Protein AF-0000000068867671 (afdb_homodimer)

Organism: Emiliania huxleyi (strain CCMP1516) (NCBI:txid280463)

Secondary structure (DSSP, 8-state):
-----------------------------------SEEEETTEEEEHHHHHHHHHHHHSSS-SEE-HHHHHHHHHHH--SS-B-HHHHHHHHHHHHHSEE-HHHHHHHHHHHHHSPBP-/-----------------------------------SEEEETTEEEEHHHHHHHHHHHHSSS-SEE-HHHHHHHHHHH--SS-B-HHHHHHHHHHHHHSEE-HHHHHHHHHHHHHSPBP-

Solvent-accessible surface area (backbone atoms only — not comparable to full-atom values): 14058 Å² total; per-residue (Å²): 134,83,81,80,76,82,82,79,76,79,79,77,76,76,74,71,76,75,73,71,71,72,72,68,71,75,67,71,66,73,75,68,72,79,58,74,50,39,77,56,92,87,37,71,25,45,30,66,39,52,50,44,53,52,60,48,32,67,58,97,59,91,47,43,31,40,52,71,45,38,53,58,30,44,55,64,49,57,73,82,77,39,28,43,18,41,43,46,28,34,51,28,39,48,60,62,75,48,50,55,39,70,72,18,46,50,50,53,37,47,53,47,32,62,46,49,48,38,131,135,84,79,76,76,84,80,80,75,79,80,76,76,74,76,71,77,75,75,73,72,71,73,68,72,76,65,72,65,72,76,69,73,80,58,73,48,38,78,55,90,88,38,69,22,44,30,66,37,52,50,44,53,50,59,50,33,64,55,96,60,90,46,43,31,39,53,72,44,38,53,58,30,43,55,64,49,56,72,82,78,39,26,42,19,40,42,45,30,34,51,27,40,49,62,59,74,50,49,54,39,70,71,16,44,50,51,51,36,46,54,48,33,63,46,48,48,38,131

Sequence (238 aa):
MIRRGPARTPFLAAVQPACAALRQPAVHGPVRAASYYEVVDGHKRDRKALDAAREAVKGKGDGVISKADTKAILATLVDGQGVTAAEFGTAFVILRDFKFTAPAKKLFIQELALAQPQAMIRRGPARTPFLAAVQPACAALRQPAVHGPVRAASYYEVVDGHKRDRKALDAAREAVKGKGDGVISKADTKAILATLVDGQGVTAAEFGTAFVILRDFKFTAPAKKLFIQELALAQPQA

Radius of gyration: 39.93 Å; Cα contacts (8 Å, |Δi|>4): 275; chains: 2; bounding box: 90×109×166 Å

Foldseek 3Di:
DPPPPDDDPPPPPPPPPPPPPPPPPPPPPPPPPPPCFDDDPRDTAGPVLVVLLVVQQPDPDPQAHEQVSLVVSVVSQAVPQAGEPRSVVNLVVSVVPGHYDPVNVVVNVVVVVVTHHHD/DPPPDDDDPPPPPPPPPPPPPPPPPPPPPPPPPPPCFDDDPRDTAGPVLVVLLVVQQPDPDPQAREQVSLVVSVVSQAVPQAGEPRSVVNLVVSVVPGHYDPVNVVVSVVVVVVTHHHD

Structure (mmCIF, N/CA/C/O backbone):
data_AF-0000000068867671-model_v1
#
loop_
_entity.id
_entity.type
_entity.pdbx_description
1 polymer 'EF-hand domain-containing protein'
#
loop_
_atom_site.group_PDB
_atom_site.id
_atom_site.type_symbol
_atom_site.label_atom_id
_atom_site.label_alt_id
_atom_site.label_comp_id
_atom_site.label_asym_id
_atom_site.label_entity_id
_atom_site.label_seq_id
_atom_site.pdbx_PDB_ins_code
_atom_site.Cartn_x
_atom_site.Cartn_y
_atom_site.Cartn_z
_atom_site.occupancy
_atom_site.B_iso_or_equiv
_atom_site.auth_seq_id
_atom_site.auth_comp_id
_atom_site.auth_asym_id
_atom_site.auth_atom_id
_atom_site.pdbx_PDB_model_num
ATOM 1 N N . MET A 1 1 ? 15.82 67.375 89.75 1 32.16 1 MET A N 1
ATOM 2 C CA . MET A 1 1 ? 15.695 67.688 88.312 1 32.16 1 MET A CA 1
ATOM 3 C C . MET A 1 1 ? 15.969 66.5 87.438 1 32.16 1 MET A C 1
ATOM 5 O O . MET A 1 1 ? 17.109 66.062 87.312 1 32.16 1 MET A O 1
ATOM 9 N N . ILE A 1 2 ? 15.016 65.5 87.562 1 42.12 2 ILE A N 1
ATOM 10 C CA . ILE A 1 2 ? 15.109 64.125 87 1 42.12 2 ILE A CA 1
ATOM 11 C C . ILE A 1 2 ? 15.133 64.188 85.438 1 42.12 2 ILE A C 1
ATOM 13 O O . ILE A 1 2 ? 14.211 64.75 84.875 1 42.12 2 ILE A O 1
ATOM 17 N N . ARG A 1 3 ? 16.344 64.312 84.812 1 40.44 3 ARG A N 1
ATOM 18 C CA . ARG A 1 3 ? 16.656 64.375 83.375 1 40.44 3 ARG A CA 1
ATOM 19 C C . ARG A 1 3 ? 16 63.219 82.625 1 40.44 3 ARG A C 1
ATOM 21 O O . ARG A 1 3 ? 16.25 62.031 82.938 1 40.44 3 ARG A O 1
ATOM 28 N N . ARG A 1 4 ? 14.703 63.406 82.188 1 43.44 4 ARG A N 1
ATOM 29 C CA . ARG A 1 4 ? 13.898 62.438 81.438 1 43.44 4 ARG A CA 1
ATOM 30 C C . ARG A 1 4 ? 14.57 62.094 80.125 1 43.44 4 ARG A C 1
ATOM 32 O O . ARG A 1 4 ? 14.961 63 79.312 1 43.44 4 ARG A O 1
ATOM 39 N N . GLY A 1 5 ? 15.422 61 80 1 40.88 5 GLY A N 1
ATOM 40 C CA . GLY A 1 5 ? 16.156 60.5 78.812 1 40.88 5 GLY A CA 1
ATOM 41 C C . GLY A 1 5 ? 15.273 60.281 77.625 1 40.88 5 GLY A C 1
ATOM 42 O O . GLY A 1 5 ? 14.055 60.188 77.75 1 40.88 5 GLY A O 1
ATOM 43 N N . PRO A 1 6 ? 15.641 60.812 76.438 1 43.25 6 PRO A N 1
ATOM 44 C CA . PRO A 1 6 ? 14.891 60.812 75.188 1 43.25 6 PRO A CA 1
ATOM 45 C C . PRO A 1 6 ? 14.469 59.438 74.75 1 43.25 6 PRO A C 1
ATOM 47 O O . PRO A 1 6 ? 15.109 58.438 75.062 1 43.25 6 PRO A O 1
ATOM 50 N N . ALA A 1 7 ? 13.164 59.156 74.562 1 43.16 7 ALA A N 1
ATOM 51 C CA . ALA A 1 7 ? 12.445 57.969 74.062 1 43.16 7 ALA A CA 1
ATOM 52 C C . ALA A 1 7 ? 12.914 57.594 72.688 1 43.16 7 ALA A C 1
ATOM 54 O O . ALA A 1 7 ? 13.117 58.438 71.812 1 43.16 7 ALA A O 1
ATOM 55 N N . ARG A 1 8 ? 13.797 56.531 72.5 1 44.44 8 ARG A N 1
ATOM 56 C CA . ARG A 1 8 ? 14.336 55.969 71.312 1 44.44 8 ARG A CA 1
ATOM 57 C C . ARG A 1 8 ? 13.219 55.531 70.375 1 44.44 8 ARG A C 1
ATOM 59 O O . ARG A 1 8 ? 12.312 54.781 70.75 1 44.44 8 ARG A O 1
ATOM 66 N N . THR A 1 9 ? 12.844 56.312 69.375 1 43.34 9 THR A N 1
ATOM 67 C CA . THR A 1 9 ? 11.828 56 68.375 1 43.34 9 THR A CA 1
ATOM 68 C C . THR A 1 9 ? 12.141 54.688 67.625 1 43.34 9 THR A C 1
ATOM 70 O O . THR A 1 9 ? 13.305 54.406 67.375 1 43.34 9 THR A O 1
ATOM 73 N N . PRO A 1 10 ? 11.367 53.594 67.938 1 41.88 10 PRO A N 1
ATOM 74 C CA . PRO A 1 10 ? 11.57 52.281 67.312 1 41.88 10 PRO A CA 1
ATOM 75 C C . PRO A 1 10 ? 11.547 52.375 65.75 1 41.88 10 PRO A C 1
ATOM 77 O O . PRO A 1 10 ? 10.766 53.156 65.188 1 41.88 10 PRO A O 1
ATOM 80 N N . PHE A 1 11 ? 12.719 52.406 65.062 1 42.72 11 PHE A N 1
ATOM 81 C CA . PHE A 1 11 ? 12.852 52.375 63.594 1 42.72 11 PHE A CA 1
ATOM 82 C C . PHE A 1 11 ? 12.023 51.25 63 1 42.72 11 PHE A C 1
ATOM 84 O O . PHE A 1 11 ? 12.195 50.094 63.375 1 42.72 11 PHE A O 1
ATOM 91 N N . LEU A 1 12 ? 10.727 51.469 62.719 1 40.34 12 LEU A N 1
ATOM 92 C CA . LEU A 1 12 ? 9.891 50.5 62 1 40.34 12 LEU A CA 1
ATOM 93 C C . LEU A 1 12 ? 10.555 50.094 60.719 1 40.34 12 LEU A C 1
ATOM 95 O O . LEU A 1 12 ? 10.82 50.906 59.844 1 40.34 12 LEU A O 1
ATOM 99 N N . ALA A 1 13 ? 11.438 49.031 60.781 1 38.47 13 ALA A N 1
ATOM 100 C CA . ALA A 1 13 ? 12.023 48.438 59.594 1 38.47 13 ALA A CA 1
ATOM 101 C C . ALA A 1 13 ? 10.938 48.094 58.562 1 38.47 13 ALA A C 1
ATOM 103 O O . ALA A 1 13 ? 9.945 47.438 58.906 1 38.47 13 ALA A O 1
ATOM 104 N N . ALA A 1 14 ? 10.68 49 57.625 1 40.22 14 ALA A N 1
ATOM 105 C CA . ALA A 1 14 ? 9.805 48.781 56.469 1 40.22 14 ALA A CA 1
ATOM 106 C C . ALA A 1 14 ? 10.109 47.438 55.812 1 40.22 14 ALA A C 1
ATOM 108 O O . ALA A 1 14 ? 11.258 47.188 55.406 1 40.22 14 ALA A O 1
ATOM 109 N N . VAL A 1 15 ? 9.492 46.344 56.312 1 42.91 15 VAL A N 1
ATOM 110 C CA . VAL A 1 15 ? 9.609 45.062 55.625 1 42.91 15 VAL A CA 1
ATOM 111 C C . VAL A 1 15 ? 9.266 45.219 54.156 1 42.91 15 VAL A C 1
ATOM 113 O O . VAL A 1 15 ? 8.219 45.75 53.812 1 42.91 15 VAL A O 1
ATOM 116 N N . GLN A 1 16 ? 10.25 45.594 53.312 1 38.59 16 GLN A N 1
ATOM 117 C CA . GLN A 1 16 ? 10 45.562 51.875 1 38.59 16 GLN A CA 1
ATOM 118 C C . GLN A 1 16 ? 9.375 44.25 51.438 1 38.59 16 GLN A C 1
ATOM 120 O O . GLN A 1 16 ? 9.836 43.156 51.844 1 38.59 16 GLN A O 1
ATOM 125 N N . PRO A 1 17 ? 8.008 44.25 51.281 1 38.72 17 PRO A N 1
ATOM 126 C CA . PRO A 1 17 ? 7.457 43 50.75 1 38.72 17 PRO A CA 1
ATOM 127 C C . PRO A 1 17 ? 8.219 42.5 49.531 1 38.72 17 PRO A C 1
ATOM 129 O O . PRO A 1 17 ? 8.641 43.281 48.688 1 38.72 17 PRO A O 1
ATOM 132 N N . ALA A 1 18 ? 9.141 41.5 49.719 1 39.94 18 ALA A N 1
ATOM 133 C CA . ALA A 1 18 ? 9.781 40.844 48.594 1 39.94 18 ALA A CA 1
ATOM 134 C C . ALA A 1 18 ? 8.773 40.531 47.5 1 39.94 18 ALA A C 1
ATOM 136 O O . ALA A 1 18 ? 7.707 39.969 47.75 1 39.94 18 ALA A O 1
ATOM 137 N N . CYS A 1 19 ? 8.562 41.438 46.469 1 37.81 19 CYS A N 1
ATOM 138 C CA . CYS A 1 19 ? 7.777 41.188 45.25 1 37.81 19 CYS A CA 1
ATOM 139 C C . CYS A 1 19 ? 7.996 39.781 44.75 1 37.81 19 CYS A C 1
ATOM 141 O O . CYS A 1 19 ? 9.133 39.375 44.5 1 37.81 19 CYS A O 1
ATOM 143 N N . ALA A 1 20 ? 7.207 38.781 45.344 1 37.19 20 ALA A N 1
ATOM 144 C CA . ALA A 1 20 ? 7.195 37.469 44.75 1 37.19 20 ALA A CA 1
ATOM 145 C C . ALA A 1 20 ? 7.273 37.531 43.25 1 37.19 20 ALA A C 1
ATOM 147 O O . ALA A 1 20 ? 6.477 38.25 42.594 1 37.19 20 ALA A O 1
ATOM 148 N N . ALA A 1 21 ? 8.547 37.562 42.719 1 38.03 21 ALA A N 1
ATOM 149 C CA . ALA A 1 21 ? 8.672 37.438 41.281 1 38.03 21 ALA A CA 1
ATOM 150 C C . ALA A 1 21 ? 7.629 36.469 40.719 1 38.03 21 ALA A C 1
ATOM 152 O O . ALA A 1 21 ? 7.457 35.375 41.25 1 38.03 21 ALA A O 1
ATOM 153 N N . LEU A 1 22 ? 6.465 37.031 40.219 1 39.25 22 LEU A N 1
ATOM 154 C CA . LEU A 1 22 ? 5.512 36.25 39.438 1 39.25 22 LEU A CA 1
ATOM 155 C C . LEU A 1 22 ? 6.234 35.219 38.594 1 39.25 22 LEU A C 1
ATOM 157 O O . LEU A 1 22 ? 7.082 35.594 37.75 1 39.25 22 LEU A O 1
ATOM 161 N N . ARG A 1 23 ? 6.52 34.062 39.219 1 39.25 23 ARG A N 1
ATOM 162 C CA . ARG A 1 23 ? 6.992 33 38.344 1 39.25 23 ARG A CA 1
ATOM 163 C C . ARG A 1 23 ? 6.281 33.062 37 1 39.25 23 ARG A C 1
ATOM 165 O O . ARG A 1 23 ? 5.051 33.062 36.938 1 39.25 23 ARG A O 1
ATOM 172 N N . GLN A 1 24 ? 6.91 33.781 35.969 1 36.72 24 GLN A N 1
ATOM 173 C CA . GLN A 1 24 ? 6.391 33.656 34.625 1 36.72 24 GLN A CA 1
ATOM 174 C C . GLN A 1 24 ? 5.875 32.25 34.344 1 36.72 24 GLN A C 1
ATOM 176 O O . GLN A 1 24 ? 6.43 31.281 34.875 1 36.72 24 GLN A O 1
ATOM 181 N N . PRO A 1 25 ? 4.527 32.125 34.219 1 38.94 25 PRO A N 1
ATOM 182 C CA . PRO A 1 25 ? 4.094 30.812 33.781 1 38.94 25 PRO A CA 1
ATOM 183 C C . PRO A 1 25 ? 5.078 30.156 32.812 1 38.94 25 PRO A C 1
ATOM 185 O O . PRO A 1 25 ? 5.77 30.859 32.062 1 38.94 25 PRO A O 1
ATOM 188 N N . ALA A 1 26 ? 5.707 29.078 33.219 1 39.25 26 ALA A N 1
ATOM 189 C CA . ALA A 1 26 ? 6.465 28.25 32.281 1 39.25 26 ALA A CA 1
ATOM 190 C C . ALA A 1 26 ? 5.855 28.328 30.875 1 39.25 26 ALA A C 1
ATOM 192 O O . ALA A 1 26 ? 4.66 28.062 30.703 1 39.25 26 ALA A O 1
ATOM 193 N N . VAL A 1 27 ? 6.215 29.344 30.125 1 36.12 27 VAL A N 1
ATOM 194 C CA . VAL A 1 27 ? 5.879 29.297 28.703 1 36.12 27 VAL A CA 1
ATOM 195 C C . VAL A 1 27 ? 5.871 27.844 28.234 1 36.12 27 VAL A C 1
ATOM 197 O O . VAL A 1 27 ? 6.637 27.016 28.734 1 36.12 27 VAL A O 1
ATOM 200 N N . HIS A 1 28 ? 4.613 27.328 28.109 1 40.47 28 HIS A N 1
ATOM 201 C CA . HIS A 1 28 ? 4.512 26.078 27.359 1 40.47 28 HIS A CA 1
ATOM 202 C C . HIS A 1 28 ? 5.656 25.938 26.359 1 40.47 28 HIS A C 1
ATOM 204 O O . HIS A 1 28 ? 6.07 26.922 25.734 1 40.47 28 HIS A O 1
ATOM 210 N N . GLY A 1 29 ? 6.691 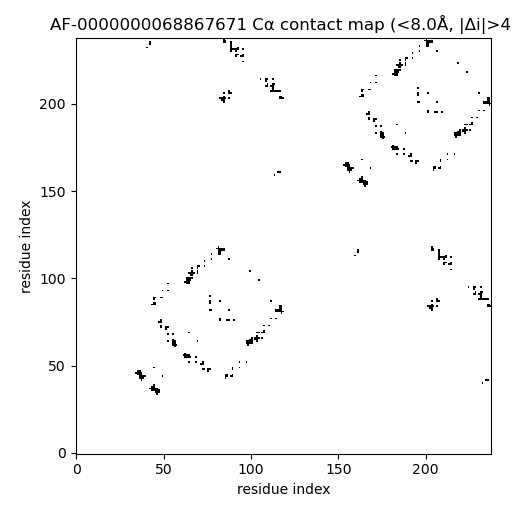25.203 26.688 1 37.5 29 GLY A N 1
ATOM 211 C CA . GLY A 1 29 ? 7.727 24.969 25.703 1 37.5 29 GLY A CA 1
ATOM 212 C C . GLY A 1 29 ? 7.254 25.219 24.281 1 37.5 29 GLY A C 1
ATOM 213 O O . GLY A 1 29 ? 6.051 25.297 24.031 1 37.5 29 GLY A O 1
ATOM 214 N N . PRO A 1 30 ? 7.988 25.891 23.453 1 39.59 30 PRO A N 1
ATOM 215 C CA . PRO A 1 30 ? 7.559 26.156 22.078 1 39.59 30 PRO A CA 1
ATOM 216 C C . PRO A 1 30 ? 6.699 25.031 21.5 1 39.59 30 PRO A C 1
ATOM 218 O O . PRO A 1 30 ? 6.863 23.875 21.875 1 39.59 30 PRO A O 1
ATOM 221 N N . VAL A 1 31 ? 5.465 25.172 21.266 1 40.28 31 VAL A N 1
ATOM 222 C CA . VAL A 1 31 ? 4.703 24.234 20.453 1 40.28 31 VAL A CA 1
ATOM 223 C C . VAL A 1 31 ? 5.633 23.547 19.453 1 40.28 31 VAL A C 1
ATOM 225 O O . VAL A 1 31 ? 6.223 24.203 18.594 1 40.28 31 VAL A O 1
ATOM 228 N N . ARG A 1 32 ? 6.621 22.797 19.891 1 44.56 32 ARG A N 1
ATOM 229 C CA . ARG A 1 32 ? 7.512 22.109 18.969 1 44.56 32 ARG A CA 1
ATOM 230 C C . ARG A 1 32 ? 6.887 21.984 17.594 1 44.56 32 ARG A C 1
ATOM 232 O O . ARG A 1 32 ? 5.699 21.672 17.453 1 44.56 32 ARG A O 1
ATOM 239 N N . ALA A 1 33 ? 7.129 22.844 16.594 1 50.41 33 ALA A N 1
ATOM 240 C CA . ALA A 1 33 ? 6.781 22.766 15.18 1 50.41 33 ALA A CA 1
ATOM 241 C C . ALA A 1 33 ? 6.473 21.328 14.766 1 50.41 33 ALA A C 1
ATOM 243 O O . ALA A 1 33 ? 7.156 20.391 15.188 1 50.41 33 ALA A O 1
ATOM 244 N N . ALA A 1 34 ? 5.145 20.984 14.609 1 59.78 34 ALA A N 1
ATOM 245 C CA . ALA A 1 34 ? 4.645 19.641 14.336 1 59.78 34 ALA A CA 1
ATOM 246 C C . ALA A 1 34 ? 5.633 18.844 13.484 1 59.78 34 ALA A C 1
ATOM 248 O O . ALA A 1 34 ? 6.172 19.359 12.508 1 59.78 34 ALA A O 1
ATOM 249 N N . SER A 1 35 ? 6.434 17.906 14.086 1 79.44 35 SER A N 1
ATOM 250 C CA . SER A 1 35 ? 7.406 17.047 13.414 1 79.44 35 SER A CA 1
ATOM 251 C C . SER A 1 35 ? 6.898 16.594 12.055 1 79.44 35 SER A C 1
ATOM 253 O O . SER A 1 35 ? 5.688 16.484 11.836 1 79.44 35 SER A O 1
ATOM 255 N N . TYR A 1 36 ? 7.766 16.75 11.094 1 91.19 36 TYR A N 1
ATOM 256 C CA . TYR A 1 36 ? 7.527 16.266 9.734 1 91.19 36 TYR A CA 1
ATOM 257 C C . TYR A 1 36 ? 7.027 14.828 9.742 1 91.19 36 TYR A C 1
ATOM 259 O O . TYR A 1 36 ? 6.301 14.414 8.836 1 91.19 36 TYR A O 1
ATOM 267 N N . TYR A 1 37 ? 7.309 14.188 10.852 1 95.31 37 TYR A N 1
ATOM 268 C CA . TYR A 1 37 ? 6.895 12.789 10.945 1 95.31 37 TYR A CA 1
ATOM 269 C C . TYR A 1 37 ? 6.062 12.547 12.195 1 95.31 37 TYR A C 1
ATOM 271 O O . TYR A 1 37 ? 6.094 13.344 13.133 1 95.31 37 TYR A O 1
ATOM 279 N N . GLU A 1 38 ? 5.242 11.57 12.18 1 96.69 38 GLU A N 1
ATOM 280 C CA . GLU A 1 38 ? 4.496 10.984 13.289 1 96.69 38 GLU A CA 1
ATOM 281 C C . GLU A 1 38 ? 4.871 9.516 13.492 1 96.69 38 GLU A C 1
ATOM 283 O O . GLU A 1 38 ? 5.023 8.766 12.523 1 96.69 38 GLU A O 1
ATOM 288 N N . VAL A 1 39 ? 5.039 9.125 14.805 1 97.12 39 VAL A N 1
ATOM 289 C CA . VAL A 1 39 ? 5.355 7.723 15.07 1 97.12 39 VAL A CA 1
ATOM 290 C C . VAL A 1 39 ? 4.066 6.914 15.188 1 97.12 39 VAL A C 1
ATOM 292 O O . VAL A 1 39 ? 3.215 7.211 16.031 1 97.12 39 VAL A O 1
ATOM 295 N N . VAL A 1 40 ? 3.936 6.004 14.297 1 97.94 40 VAL A N 1
ATOM 296 C CA . VAL A 1 40 ? 2.832 5.047 14.312 1 97.94 40 VAL A CA 1
ATOM 297 C C . VAL A 1 40 ? 3.385 3.625 14.344 1 97.94 40 VAL A C 1
ATOM 299 O O . VAL A 1 40 ? 4.184 3.242 13.484 1 97.94 40 VAL A O 1
ATOM 302 N N . ASP A 1 41 ? 3.014 2.859 15.398 1 97.31 41 ASP A N 1
ATOM 303 C CA . ASP A 1 41 ? 3.461 1.478 15.547 1 97.31 41 ASP A CA 1
ATOM 304 C C . ASP A 1 41 ? 4.984 1.395 15.586 1 97.31 41 ASP A C 1
ATOM 306 O O . ASP A 1 41 ? 5.578 0.484 15.008 1 97.31 41 ASP A O 1
ATOM 310 N N . GLY A 1 42 ? 5.586 2.363 16.062 1 96.19 42 GLY A N 1
ATOM 311 C CA . GLY A 1 42 ? 7.02 2.369 16.297 1 96.19 42 GLY A CA 1
ATOM 312 C C . GLY A 1 42 ? 7.824 2.854 15.109 1 96.19 42 GLY A C 1
ATOM 313 O O . GLY A 1 42 ? 9.055 2.822 15.133 1 96.19 42 GLY A O 1
ATOM 314 N N . HIS A 1 43 ? 7.164 3.4 14.023 1 96.69 43 HIS A N 1
ATOM 315 C CA . HIS A 1 43 ? 7.863 3.846 12.828 1 96.69 43 HIS A CA 1
ATOM 316 C C . HIS A 1 43 ? 7.469 5.273 12.461 1 96.69 43 HIS A C 1
ATOM 318 O O . HIS A 1 43 ? 6.32 5.676 12.656 1 96.69 43 HIS A O 1
ATOM 324 N N . LYS A 1 44 ? 8.375 5.945 11.867 1 94.69 44 LYS A N 1
ATOM 325 C CA . LYS A 1 44 ? 8.102 7.293 11.367 1 94.69 44 LYS A CA 1
ATOM 326 C C . LYS A 1 44 ? 7.223 7.25 10.117 1 94.69 44 LYS A C 1
ATOM 328 O O . LYS A 1 44 ? 7.539 6.551 9.156 1 94.69 44 LYS A O 1
ATOM 333 N N . ARG A 1 45 ? 6.113 7.965 10.156 1 97.88 45 ARG A N 1
ATOM 334 C CA . ARG A 1 45 ? 5.18 8.094 9.039 1 97.88 45 ARG A CA 1
ATOM 335 C C . ARG A 1 45 ? 5 9.562 8.648 1 97.88 45 ARG A C 1
ATOM 337 O O . ARG A 1 45 ? 5.309 10.461 9.43 1 97.88 45 ARG A O 1
ATOM 344 N N . ASP A 1 46 ? 4.602 9.727 7.465 1 97.25 46 ASP A N 1
ATOM 345 C CA . ASP A 1 46 ? 4.398 11.07 6.938 1 97.25 46 ASP A CA 1
ATOM 346 C C . ASP A 1 46 ? 3.227 11.758 7.629 1 97.25 46 ASP A C 1
ATOM 348 O O . ASP A 1 46 ? 2.068 11.414 7.395 1 97.25 46 ASP A O 1
ATOM 352 N N . ARG A 1 47 ? 3.5 12.766 8.383 1 97.69 47 ARG A N 1
ATOM 353 C CA . ARG A 1 47 ? 2.461 13.438 9.156 1 97.69 47 ARG A CA 1
ATOM 354 C C . ARG A 1 47 ? 1.477 14.156 8.242 1 97.69 47 ARG A C 1
ATOM 356 O O . ARG A 1 47 ? 0.269 14.141 8.492 1 97.69 47 ARG A O 1
ATOM 363 N N . LYS A 1 48 ? 2 14.773 7.277 1 96.94 48 LYS A N 1
ATOM 364 C CA . LYS A 1 48 ? 1.14 15.531 6.375 1 96.94 48 LYS A CA 1
ATOM 365 C C . LYS A 1 48 ? 0.092 14.633 5.727 1 96.94 48 LYS A C 1
ATOM 367 O O . LYS A 1 48 ? -1.08 15 5.633 1 96.94 48 LYS A O 1
ATOM 372 N N . ALA A 1 49 ? 0.527 13.492 5.281 1 98.25 49 ALA A N 1
ATOM 373 C CA . ALA A 1 49 ? -0.398 12.539 4.68 1 98.25 49 ALA A CA 1
ATOM 374 C C . ALA A 1 49 ? -1.425 12.055 5.695 1 98.25 49 ALA A C 1
ATOM 376 O O . ALA A 1 49 ? -2.617 11.961 5.391 1 98.25 49 ALA A O 1
ATOM 377 N N . LEU A 1 50 ? -0.998 11.766 6.879 1 98.38 50 LEU A N 1
ATOM 378 C CA . LEU A 1 50 ? -1.903 11.312 7.93 1 98.38 50 LEU A CA 1
ATOM 379 C C . LEU A 1 50 ? -2.895 12.406 8.312 1 98.38 50 LEU A C 1
ATOM 381 O O . LEU A 1 50 ? -4.082 12.133 8.5 1 98.38 50 LEU A O 1
ATOM 385 N N . ASP A 1 51 ? -2.412 13.602 8.422 1 97.31 51 ASP A N 1
ATOM 386 C CA . ASP A 1 51 ? -3.295 14.719 8.742 1 97.31 51 ASP A CA 1
ATOM 387 C C . ASP A 1 51 ? -4.34 14.93 7.645 1 97.31 51 ASP A C 1
ATOM 389 O O . ASP A 1 51 ? -5.5 15.227 7.934 1 97.31 51 ASP A O 1
ATOM 393 N N . ALA A 1 52 ? -3.926 14.797 6.426 1 97.38 52 ALA A N 1
ATOM 394 C CA . ALA A 1 52 ? -4.883 14.914 5.328 1 97.38 52 ALA A CA 1
ATOM 395 C C . ALA A 1 52 ? -5.969 13.844 5.438 1 97.38 52 ALA A C 1
ATOM 397 O O . ALA A 1 52 ? -7.148 14.117 5.207 1 97.38 52 ALA A O 1
ATOM 398 N N . ALA A 1 53 ? -5.609 12.633 5.754 1 98.12 53 ALA A N 1
ATOM 399 C CA . ALA A 1 53 ? -6.57 11.555 5.922 1 98.12 53 ALA A CA 1
ATOM 400 C C . ALA A 1 53 ? -7.52 11.836 7.086 1 98.12 53 ALA A C 1
ATOM 402 O O . ALA A 1 53 ? -8.727 11.609 6.98 1 98.12 53 ALA A O 1
ATOM 403 N N . ARG A 1 54 ? -6.988 12.344 8.164 1 97.31 54 ARG A N 1
ATOM 404 C CA . ARG A 1 54 ? -7.812 12.672 9.32 1 97.31 54 ARG A CA 1
ATOM 405 C C . ARG A 1 54 ? -8.789 13.797 8.992 1 97.31 54 ARG A C 1
ATOM 407 O O . ARG A 1 54 ? -9.945 13.758 9.414 1 97.31 54 ARG A O 1
ATOM 414 N N . GLU A 1 55 ? -8.297 14.742 8.336 1 95.5 55 GLU A N 1
ATOM 415 C CA . GLU A 1 55 ? -9.156 15.852 7.938 1 95.5 55 GLU A CA 1
ATOM 416 C C . GLU A 1 55 ? -10.297 15.375 7.043 1 95.5 55 GLU A C 1
ATOM 418 O O . GLU A 1 55 ? -11.414 15.883 7.129 1 95.5 55 GLU A O 1
ATOM 423 N N . ALA A 1 56 ? -10.031 14.43 6.176 1 95.69 56 ALA A N 1
ATOM 424 C CA . ALA A 1 56 ? -11.016 13.914 5.223 1 95.69 56 ALA A CA 1
ATOM 425 C C . ALA A 1 56 ? -12.211 13.305 5.945 1 95.69 56 ALA A C 1
ATOM 427 O O . ALA A 1 56 ? -13.305 13.227 5.387 1 95.69 56 ALA A O 1
ATOM 428 N N . VAL A 1 57 ? -12.062 12.906 7.195 1 95.94 57 VAL A N 1
ATOM 429 C CA . VAL A 1 57 ? -13.148 12.172 7.844 1 95.94 57 VAL A CA 1
ATOM 430 C C . VAL A 1 57 ? -13.664 12.969 9.039 1 95.94 57 VAL A C 1
ATOM 432 O O . VAL A 1 57 ? -14.5 12.477 9.805 1 95.94 57 VAL A O 1
ATOM 435 N N . LYS A 1 58 ? -13.227 14.102 9.445 1 88.38 58 LYS A N 1
ATOM 436 C CA . LYS A 1 58 ? -13.609 14.93 10.594 1 88.38 58 LYS A CA 1
ATOM 437 C C . LYS A 1 58 ? -15.047 15.438 10.445 1 88.38 58 LYS A C 1
ATOM 439 O O . LYS A 1 58 ? -15.742 15.641 11.445 1 88.38 58 LYS A O 1
ATOM 444 N N . GLY A 1 59 ? -15.484 15.688 9.383 1 71.12 59 GLY A N 1
ATOM 445 C CA . GLY A 1 59 ? -16.766 16.375 9.258 1 71.12 59 GLY A CA 1
ATOM 446 C C . GLY A 1 59 ? -17.953 15.469 9.539 1 71.12 59 GLY A C 1
ATOM 447 O O . GLY A 1 59 ? -17.781 14.367 10.062 1 71.12 59 GLY A O 1
ATOM 448 N N . LYS A 1 60 ? -19.094 16.047 9.594 1 66.31 60 LYS A N 1
ATOM 449 C CA . LYS A 1 60 ? -20.422 15.453 9.812 1 66.31 60 LYS A CA 1
ATOM 450 C C . LYS A 1 60 ? -20.703 14.352 8.805 1 66.31 60 LYS A C 1
ATOM 452 O O . LYS A 1 60 ? -21.812 13.805 8.766 1 66.31 60 LYS A O 1
ATOM 457 N N . GLY A 1 61 ? -19.594 13.938 8.203 1 72.69 61 GLY A N 1
ATOM 458 C CA . GLY A 1 61 ? -19.875 12.93 7.195 1 72.69 61 GLY A CA 1
ATOM 459 C C . GLY A 1 61 ? -19.828 11.516 7.73 1 72.69 61 GLY A C 1
ATOM 460 O O . GLY A 1 61 ? -20.031 11.289 8.93 1 72.69 61 GLY A O 1
ATOM 461 N N . ASP A 1 62 ? -19.906 10.602 6.98 1 84.69 62 ASP A N 1
ATOM 462 C CA . ASP A 1 62 ? -20 9.172 7.289 1 84.69 62 ASP A CA 1
ATOM 463 C C . ASP A 1 62 ? -18.641 8.617 7.723 1 84.69 62 ASP A C 1
ATOM 465 O O . ASP A 1 62 ? -18.531 7.418 8 1 84.69 62 ASP A O 1
ATOM 469 N N . GLY A 1 63 ? -17.625 9.547 7.773 1 93.94 63 GLY A N 1
ATOM 470 C CA . GLY A 1 63 ? -16.312 9.109 8.234 1 93.94 63 GLY A CA 1
ATOM 471 C C . GLY A 1 63 ? -15.586 8.242 7.23 1 93.94 63 GLY A C 1
ATOM 472 O O . GLY A 1 63 ? -14.781 7.391 7.609 1 93.94 63 GLY A O 1
ATOM 473 N N . VAL A 1 64 ? -16.016 8.461 5.957 1 96.69 64 VAL A N 1
ATOM 474 C CA . VAL A 1 64 ? -15.445 7.648 4.887 1 96.69 64 VAL A CA 1
ATOM 475 C C . VAL A 1 64 ? -14.688 8.539 3.904 1 96.69 64 VAL A C 1
ATOM 477 O O . VAL A 1 64 ? -15.172 9.609 3.527 1 96.69 64 VAL A O 1
ATOM 480 N N . ILE A 1 65 ? -13.539 8.18 3.576 1 98 65 ILE A N 1
ATOM 481 C CA . ILE A 1 65 ? -12.711 8.938 2.65 1 98 65 ILE A CA 1
ATOM 482 C C . ILE A 1 65 ? -13.297 8.844 1.241 1 98 65 ILE A C 1
ATOM 484 O O . ILE A 1 65 ? -13.516 7.75 0.725 1 98 65 ILE A O 1
ATOM 488 N N . SER A 1 66 ? -13.539 9.977 0.606 1 97.12 66 SER A N 1
ATOM 489 C CA . SER A 1 66 ? -14.109 10.07 -0.736 1 97.12 66 SER A CA 1
ATOM 490 C C . SER A 1 66 ? -13.008 10.141 -1.794 1 97.12 66 SER A C 1
ATOM 492 O O . SER A 1 66 ? -11.828 10.227 -1.463 1 97.12 66 SER A O 1
ATOM 494 N N . LYS A 1 67 ? -13.492 10.195 -3.088 1 98.25 67 LYS A N 1
ATOM 495 C CA . LYS A 1 67 ? -12.539 10.32 -4.191 1 98.25 67 LYS A CA 1
ATOM 496 C C . LYS A 1 67 ? -11.805 11.656 -4.137 1 98.25 67 LYS A C 1
ATOM 498 O O . LYS A 1 67 ? -10.594 11.711 -4.355 1 98.25 67 LYS A O 1
ATOM 503 N N . ALA A 1 68 ? -12.57 12.664 -3.924 1 97.25 68 ALA A N 1
ATOM 504 C CA . ALA A 1 68 ? -11.945 13.977 -3.826 1 97.25 68 ALA A CA 1
ATOM 505 C C . ALA A 1 68 ? -10.922 14.016 -2.693 1 97.25 68 ALA A C 1
ATOM 507 O O . ALA A 1 68 ? -9.836 14.578 -2.848 1 97.25 68 ALA A O 1
ATOM 508 N N . ASP A 1 69 ? -11.305 13.461 -1.541 1 97.31 69 ASP A N 1
ATOM 509 C CA . ASP A 1 69 ? -10.383 13.367 -0.413 1 97.31 69 ASP A CA 1
ATOM 510 C C . ASP A 1 69 ? -9.141 12.57 -0.784 1 97.31 69 ASP A C 1
ATOM 512 O O . ASP A 1 69 ? -8.023 12.938 -0.415 1 97.31 69 ASP A O 1
ATOM 516 N N . THR A 1 70 ? -9.328 11.469 -1.485 1 98.69 70 THR A N 1
ATOM 517 C CA . THR A 1 70 ? -8.227 10.617 -1.906 1 98.69 70 THR A CA 1
ATOM 518 C C . THR A 1 70 ? -7.219 11.398 -2.746 1 98.69 70 THR A C 1
ATOM 520 O O . THR A 1 70 ? -6.008 11.266 -2.557 1 98.69 70 THR A O 1
ATOM 523 N N . LYS A 1 71 ? -7.668 12.195 -3.609 1 98.5 71 LYS A N 1
ATOM 524 C CA . LYS A 1 71 ? -6.777 13 -4.438 1 98.5 71 LYS A CA 1
ATOM 525 C C . LYS A 1 71 ? -5.945 13.953 -3.588 1 98.5 71 LYS A C 1
ATOM 527 O O . LYS A 1 71 ? -4.754 14.148 -3.844 1 98.5 71 LYS A O 1
ATOM 532 N N . ALA A 1 72 ? -6.574 14.484 -2.613 1 98 72 ALA A N 1
ATOM 533 C CA . ALA A 1 72 ? -5.852 15.383 -1.709 1 98 72 ALA A CA 1
ATOM 534 C C . ALA A 1 72 ? -4.773 14.625 -0.937 1 98 72 ALA A C 1
ATOM 536 O O . ALA A 1 72 ? -3.656 15.125 -0.771 1 98 72 ALA A O 1
ATOM 537 N N . I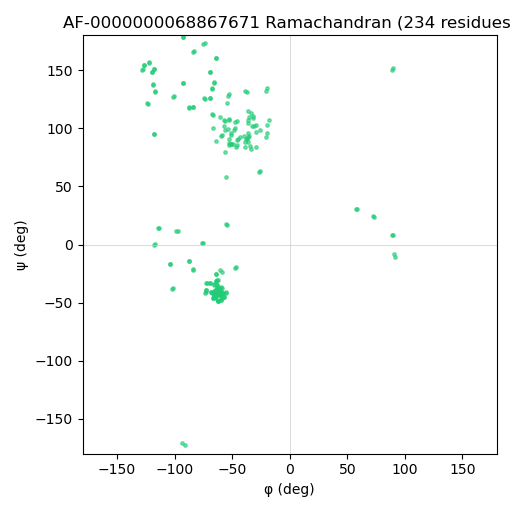LE A 1 73 ? -5.047 13.461 -0.472 1 98.62 73 ILE A N 1
ATOM 538 C CA . ILE A 1 73 ? -4.086 12.641 0.262 1 98.62 73 ILE A CA 1
ATOM 539 C C . ILE A 1 73 ? -2.943 12.234 -0.663 1 98.62 73 ILE A C 1
ATOM 541 O O . ILE A 1 73 ? -1.771 12.359 -0.302 1 98.62 73 ILE A O 1
ATOM 545 N N . LEU A 1 74 ? -3.289 11.805 -1.887 1 98.75 74 LEU A N 1
ATOM 546 C CA . LEU A 1 74 ? -2.291 11.344 -2.846 1 98.75 74 LEU A CA 1
ATOM 547 C C . LEU A 1 74 ? -1.329 12.469 -3.209 1 98.75 74 LEU A C 1
ATOM 549 O O . LEU A 1 74 ? -0.144 12.227 -3.449 1 98.75 74 LEU A O 1
ATOM 553 N N . ALA A 1 75 ? -1.792 13.641 -3.189 1 97.81 75 ALA A N 1
ATOM 554 C CA . ALA A 1 75 ? -0.94 14.789 -3.504 1 97.81 75 ALA A CA 1
ATOM 555 C C . ALA A 1 75 ? 0.182 14.93 -2.479 1 97.81 75 ALA A C 1
ATOM 557 O O . ALA A 1 75 ? 1.243 15.484 -2.785 1 97.81 75 ALA A O 1
ATOM 558 N N . THR A 1 76 ? -0.014 14.438 -1.284 1 97.38 76 THR A N 1
ATOM 559 C CA . THR A 1 76 ? 1.006 14.523 -0.245 1 97.38 76 THR A CA 1
ATOM 560 C C . THR A 1 76 ? 2.012 13.383 -0.386 1 97.38 76 THR A C 1
ATOM 562 O O . THR A 1 76 ? 3.148 13.492 0.078 1 97.38 76 THR A O 1
ATOM 565 N N . LEU A 1 77 ? 1.658 12.336 -1.015 1 97.81 77 LEU A N 1
ATOM 566 C CA . LEU A 1 77 ? 2.455 11.117 -1.044 1 97.81 77 LEU A CA 1
ATOM 567 C C . LEU A 1 77 ? 3.219 11 -2.357 1 97.81 77 LEU A C 1
ATOM 569 O O . LEU A 1 77 ? 4.332 10.469 -2.387 1 97.81 77 LEU A O 1
ATOM 573 N N . VAL A 1 78 ? 2.562 11.414 -3.393 1 97 78 VAL A N 1
ATOM 574 C CA . VAL A 1 78 ? 3.072 11.258 -4.75 1 97 78 VAL A CA 1
ATOM 575 C C . VAL A 1 78 ? 3.277 12.633 -5.387 1 97 78 VAL A C 1
ATOM 577 O O . VAL A 1 78 ? 2.348 13.195 -5.965 1 97 78 VAL A O 1
ATOM 580 N N . ASP A 1 79 ? 4.496 13.148 -5.309 1 90 79 ASP A N 1
ATOM 581 C CA . ASP A 1 79 ? 4.738 14.523 -5.742 1 90 79 ASP A CA 1
ATOM 582 C C . ASP A 1 79 ? 5.648 14.562 -6.969 1 90 79 ASP A C 1
ATOM 584 O O . ASP A 1 79 ? 6.211 15.609 -7.301 1 90 79 ASP A O 1
ATOM 588 N N . GLY A 1 80 ? 5.848 13.508 -7.613 1 88.56 80 GLY A N 1
ATOM 589 C CA . GLY A 1 80 ? 6.633 13.484 -8.836 1 88.56 80 GLY A CA 1
ATOM 590 C C . GLY A 1 80 ? 8.109 13.227 -8.594 1 88.56 80 GLY A C 1
ATOM 591 O O . GLY A 1 80 ? 8.883 13.078 -9.547 1 88.56 80 GLY A O 1
ATOM 592 N N . GLN A 1 81 ? 8.617 13.203 -7.434 1 91 81 GLN A N 1
ATOM 593 C CA . GLN A 1 81 ? 10.023 12.977 -7.129 1 91 81 GLN A CA 1
ATOM 594 C C . GLN A 1 81 ? 10.281 11.523 -6.73 1 91 81 GLN A C 1
ATOM 596 O O . GLN A 1 81 ? 11.391 11.172 -6.324 1 91 81 GLN A O 1
ATOM 601 N N . GLY A 1 82 ? 9.305 10.711 -6.961 1 95.56 82 GLY A N 1
ATOM 602 C CA . GLY A 1 82 ? 9.383 9.336 -6.496 1 95.56 82 GLY A CA 1
ATOM 603 C C . GLY A 1 82 ? 8.844 9.148 -5.09 1 95.56 82 GLY A C 1
ATOM 604 O O . GLY A 1 82 ? 8.883 10.078 -4.277 1 95.56 82 GLY A O 1
ATOM 605 N N . VAL A 1 83 ? 8.344 8.031 -4.812 1 97.81 83 VAL A N 1
ATOM 606 C CA . VAL A 1 83 ? 7.766 7.73 -3.508 1 97.81 83 VAL A CA 1
ATOM 607 C C . VAL A 1 83 ? 8.766 6.926 -2.676 1 97.81 83 VAL A C 1
ATOM 609 O O . VAL A 1 83 ? 9.297 5.914 -3.139 1 97.81 83 VAL A O 1
ATOM 612 N N . THR A 1 84 ? 9.062 7.355 -1.453 1 97.31 84 THR A N 1
ATOM 613 C CA . THR A 1 84 ? 10.008 6.699 -0.553 1 97.31 84 THR A CA 1
ATOM 614 C C . THR A 1 84 ? 9.328 5.559 0.202 1 97.31 84 THR A C 1
ATOM 616 O O . THR A 1 84 ? 8.102 5.445 0.195 1 97.31 84 THR A O 1
ATOM 619 N N . ALA A 1 85 ? 10.156 4.742 0.801 1 97.38 85 ALA A N 1
ATOM 620 C CA . ALA A 1 85 ? 9.617 3.658 1.623 1 97.38 85 ALA A CA 1
ATOM 621 C C . ALA A 1 85 ? 8.75 4.207 2.75 1 97.38 85 ALA A C 1
ATOM 623 O O . ALA A 1 85 ? 7.699 3.639 3.062 1 97.38 85 ALA A O 1
ATOM 624 N N . ALA A 1 86 ? 9.156 5.324 3.307 1 96.44 86 ALA A N 1
ATOM 625 C CA . ALA A 1 86 ? 8.398 5.941 4.387 1 96.44 86 ALA A CA 1
ATOM 626 C C . ALA A 1 86 ? 7.02 6.391 3.902 1 96.44 86 ALA A C 1
ATOM 628 O O . ALA A 1 86 ? 6.016 6.195 4.594 1 96.44 86 ALA A O 1
ATOM 629 N N . GLU A 1 87 ? 6.98 6.918 2.779 1 97.69 87 GLU A N 1
ATOM 630 C CA . GLU A 1 87 ? 5.723 7.379 2.197 1 97.69 87 GLU A CA 1
ATOM 631 C C . GLU A 1 87 ? 4.812 6.207 1.85 1 97.69 87 GLU A C 1
ATOM 633 O O . GLU A 1 87 ? 3.619 6.227 2.158 1 97.69 87 GLU A O 1
ATOM 638 N N . PHE A 1 88 ? 5.367 5.148 1.309 1 98.69 88 PHE A N 1
ATOM 639 C CA . PHE A 1 88 ? 4.57 3.963 1.025 1 98.69 88 PHE A CA 1
ATOM 640 C C . PHE A 1 88 ? 4.051 3.338 2.316 1 98.69 88 PHE A C 1
ATOM 642 O O . PHE A 1 88 ? 2.893 2.926 2.389 1 98.69 88 PHE A O 1
ATOM 649 N N . GLY A 1 89 ? 4.934 3.254 3.238 1 98.56 89 GLY A N 1
ATOM 650 C CA . GLY A 1 89 ? 4.48 2.756 4.527 1 98.56 89 GLY A CA 1
ATOM 651 C C . GLY A 1 89 ? 3.322 3.553 5.098 1 98.56 89 GLY A C 1
ATOM 652 O O . GLY A 1 89 ? 2.395 2.98 5.676 1 98.56 89 GLY A O 1
ATOM 653 N N . THR A 1 90 ? 3.387 4.844 4.973 1 98.88 90 THR A N 1
ATOM 654 C CA . THR A 1 90 ? 2.301 5.703 5.43 1 98.88 90 THR A CA 1
ATOM 655 C C . THR A 1 90 ? 1.011 5.391 4.676 1 98.88 90 THR A C 1
ATOM 657 O O . THR A 1 90 ? -0.069 5.367 5.27 1 98.88 90 THR A O 1
ATOM 660 N N . ALA A 1 91 ? 1.122 5.152 3.391 1 98.94 91 ALA A N 1
ATOM 661 C CA . ALA A 1 91 ? -0.047 4.805 2.586 1 98.94 91 ALA A CA 1
ATOM 662 C C . ALA A 1 91 ? -0.719 3.541 3.109 1 98.94 91 ALA A C 1
ATOM 664 O O . ALA A 1 91 ? -1.948 3.453 3.148 1 98.94 91 ALA A O 1
ATOM 665 N N . PHE A 1 92 ? 0.062 2.596 3.482 1 98.94 92 PHE A N 1
ATOM 666 C CA . PHE A 1 92 ? -0.521 1.367 4.012 1 98.94 92 PHE A CA 1
ATOM 667 C C . PHE A 1 92 ? -1.171 1.617 5.367 1 98.94 92 PHE A C 1
ATOM 669 O O . PHE A 1 92 ? -2.193 1.009 5.691 1 98.94 92 PHE A O 1
ATOM 676 N N . VAL A 1 93 ? -0.647 2.518 6.188 1 98.94 93 VAL A N 1
ATOM 677 C CA . VAL A 1 93 ? -1.296 2.896 7.441 1 98.94 93 VAL A CA 1
ATOM 678 C C . VAL A 1 93 ? -2.66 3.52 7.148 1 98.94 93 VAL A C 1
ATOM 680 O O . VAL A 1 93 ? -3.648 3.205 7.816 1 98.94 93 VAL A O 1
ATOM 683 N N . ILE A 1 94 ? -2.684 4.344 6.195 1 98.94 94 ILE A N 1
ATOM 684 C CA . ILE A 1 94 ? -3.932 5.008 5.832 1 98.94 94 ILE A CA 1
ATOM 685 C C . ILE A 1 94 ? -4.941 3.975 5.344 1 98.94 94 ILE A C 1
ATOM 687 O O . ILE A 1 94 ? -6.109 4 5.746 1 98.94 94 ILE A O 1
ATOM 691 N N . LEU A 1 95 ? -4.496 3.035 4.555 1 98.88 95 LEU A N 1
ATOM 692 C CA . LEU A 1 95 ? -5.367 1.979 4.055 1 98.88 95 LEU A CA 1
ATOM 693 C C . LEU A 1 95 ? -5.898 1.125 5.203 1 98.88 95 LEU A C 1
ATOM 695 O O . LEU A 1 95 ? -7.043 0.666 5.164 1 98.88 95 LEU A O 1
ATOM 699 N N . ARG A 1 96 ? -5.09 0.917 6.125 1 98.81 96 ARG A N 1
ATOM 700 C CA . ARG A 1 96 ? -5.445 0.075 7.262 1 98.81 96 ARG A CA 1
ATOM 701 C C . ARG A 1 96 ? -6.441 0.781 8.18 1 98.81 96 ARG A C 1
ATOM 703 O O . ARG A 1 96 ? -7.387 0.161 8.672 1 98.81 96 ARG A O 1
ATOM 710 N N . ASP A 1 97 ? -6.301 2.074 8.398 1 98.56 97 ASP A N 1
ATOM 711 C CA . ASP A 1 97 ? -6.922 2.717 9.555 1 98.56 97 ASP A CA 1
ATOM 712 C C . ASP A 1 97 ? -8.156 3.52 9.141 1 98.56 97 ASP A C 1
ATOM 714 O O . ASP A 1 97 ? -8.969 3.9 9.984 1 98.56 97 ASP A O 1
ATOM 718 N N . PHE A 1 98 ? -8.273 3.789 7.926 1 98.38 98 PHE A N 1
ATOM 719 C CA . PHE A 1 98 ? -9.383 4.629 7.484 1 98.38 98 PHE A CA 1
ATOM 720 C C . PHE A 1 98 ? -10.297 3.865 6.535 1 98.38 98 PHE A C 1
ATOM 722 O O . PHE A 1 98 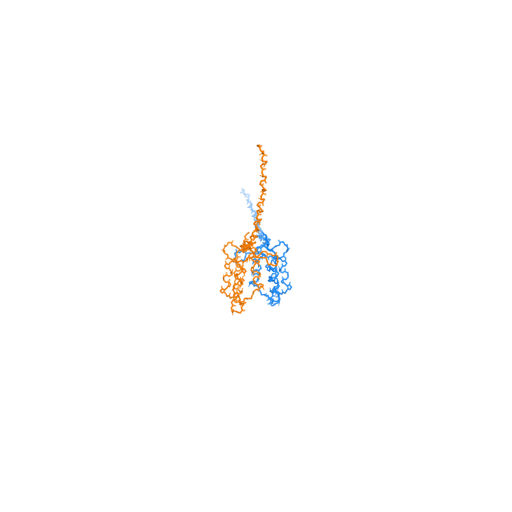? -9.844 2.977 5.809 1 98.38 98 PHE A O 1
ATOM 729 N N . LYS A 1 99 ? -11.523 4.23 6.539 1 97.69 99 LYS A N 1
ATOM 730 C CA . LYS A 1 99 ? -12.508 3.678 5.621 1 97.69 99 LYS A CA 1
ATOM 731 C C . LYS A 1 99 ? -12.625 4.535 4.363 1 97.69 99 LYS A C 1
ATOM 733 O O . LYS A 1 99 ? -12.625 5.766 4.441 1 97.69 99 LYS A O 1
ATOM 738 N N . PHE A 1 100 ? -12.742 3.85 3.246 1 98.31 100 PHE A N 1
ATOM 739 C CA . PHE A 1 100 ? -12.891 4.48 1.939 1 98.31 100 PHE A CA 1
ATOM 740 C C . PHE A 1 100 ? -14.195 4.066 1.282 1 98.31 100 PHE A C 1
ATOM 742 O O . PHE A 1 100 ? -14.68 2.951 1.496 1 98.31 100 PHE A O 1
ATOM 749 N N . THR A 1 101 ? -14.695 4.984 0.522 1 97.88 101 THR A N 1
ATOM 750 C CA . THR A 1 101 ? -15.625 4.461 -0.474 1 97.88 101 THR A CA 1
ATOM 751 C C . THR A 1 101 ? -14.906 3.539 -1.453 1 97.88 101 THR A C 1
ATOM 753 O O . THR A 1 101 ? -13.688 3.633 -1.623 1 97.88 101 THR A O 1
ATOM 756 N N . ALA A 1 102 ? -15.656 2.699 -2.143 1 97.94 102 ALA A N 1
ATOM 757 C CA . ALA A 1 102 ? -15.039 1.728 -3.043 1 97.94 102 ALA A CA 1
ATOM 758 C C . ALA A 1 102 ? -14.273 2.426 -4.16 1 97.94 102 ALA A C 1
ATOM 760 O O . ALA A 1 102 ? -13.117 2.096 -4.426 1 97.94 102 ALA A O 1
ATOM 761 N N . PRO A 1 103 ? -14.859 3.434 -4.859 1 98.62 103 PRO A N 1
ATOM 762 C CA . PRO A 1 103 ? -14.102 4.102 -5.918 1 98.62 103 PRO A CA 1
ATOM 763 C C . PRO A 1 103 ? -12.867 4.836 -5.395 1 98.62 103 PRO A C 1
ATOM 765 O O . PRO A 1 103 ? -11.844 4.902 -6.082 1 98.62 103 PRO A O 1
ATOM 768 N N . ALA A 1 104 ? -12.938 5.383 -4.242 1 98.81 104 ALA A N 1
ATOM 769 C CA . ALA A 1 104 ? -11.805 6.094 -3.645 1 98.81 104 ALA A CA 1
ATOM 770 C C . ALA A 1 104 ? -10.656 5.137 -3.332 1 98.81 104 ALA A C 1
ATOM 772 O O . ALA A 1 104 ? -9.492 5.449 -3.596 1 98.81 104 ALA A O 1
ATOM 773 N N . LYS A 1 105 ? -10.992 4.039 -2.736 1 98.81 105 LYS A N 1
ATOM 774 C CA . LYS A 1 105 ? -9.984 3.031 -2.414 1 98.81 105 LYS A CA 1
ATOM 775 C C . LYS A 1 105 ? -9.281 2.529 -3.674 1 98.81 105 LYS A C 1
ATOM 777 O O . LYS A 1 105 ? -8.062 2.375 -3.689 1 98.81 105 LYS A O 1
ATOM 782 N N . LYS A 1 106 ? -10.062 2.301 -4.652 1 98.81 106 LYS A N 1
ATOM 783 C CA . LYS A 1 106 ? -9.492 1.866 -5.926 1 98.81 106 LYS A CA 1
ATOM 784 C C . LYS A 1 106 ? -8.516 2.902 -6.473 1 98.81 106 LYS A C 1
ATOM 786 O O . LYS A 1 106 ? -7.422 2.555 -6.918 1 98.81 106 LYS A O 1
ATOM 791 N N . LEU A 1 107 ? -8.898 4.102 -6.484 1 98.88 107 LEU A N 1
ATOM 792 C CA . LEU A 1 107 ? -8.039 5.176 -6.961 1 98.88 107 LEU A CA 1
ATOM 793 C C . LEU A 1 107 ? -6.746 5.234 -6.156 1 98.88 107 LEU A C 1
ATOM 795 O O . LEU A 1 107 ? -5.66 5.391 -6.727 1 98.88 107 LEU A O 1
ATOM 799 N N . PHE A 1 108 ? -6.875 5.145 -4.785 1 98.94 108 PHE A N 1
ATOM 800 C CA . PHE A 1 108 ? -5.73 5.195 -3.883 1 98.94 108 PHE A CA 1
ATOM 801 C C . PHE A 1 108 ? -4.723 4.105 -4.227 1 98.94 108 PHE A C 1
ATOM 803 O O . PHE A 1 108 ? -3.539 4.383 -4.414 1 98.94 108 PHE A O 1
ATOM 810 N N . ILE A 1 109 ? -5.215 2.898 -4.461 1 98.94 109 ILE A N 1
ATOM 811 C CA . ILE A 1 109 ? -4.367 1.742 -4.738 1 98.94 109 ILE A CA 1
ATOM 812 C C . ILE A 1 109 ? -3.783 1.854 -6.145 1 98.94 109 ILE A C 1
ATOM 814 O O . ILE A 1 109 ? -2.592 1.615 -6.352 1 98.94 109 ILE A O 1
ATOM 818 N N . GLN A 1 110 ? -4.559 2.268 -7.078 1 98.88 110 GLN A N 1
ATOM 819 C CA . 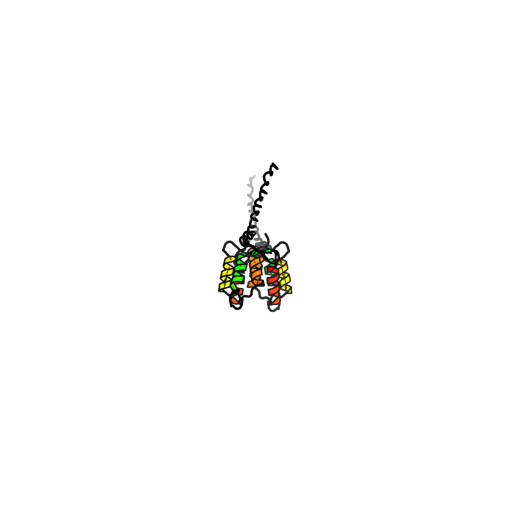GLN A 1 110 ? -4.105 2.383 -8.461 1 98.88 110 GLN A CA 1
ATOM 820 C C . GLN A 1 110 ? -2.965 3.391 -8.586 1 98.88 110 GLN A C 1
ATOM 822 O O . GLN A 1 110 ? -1.942 3.105 -9.211 1 98.88 110 GLN A O 1
ATOM 827 N N . GLU A 1 111 ? -3.102 4.516 -8.023 1 98.69 111 GLU A N 1
ATOM 828 C CA . GLU A 1 111 ? -2.104 5.574 -8.141 1 98.69 111 GLU A CA 1
ATOM 829 C C . GLU A 1 111 ? -0.795 5.172 -7.461 1 98.69 111 GLU A C 1
ATOM 831 O O . GLU A 1 111 ? 0.288 5.453 -7.977 1 98.69 111 GLU A O 1
ATOM 836 N N . LEU A 1 112 ? -0.915 4.52 -6.312 1 98.88 112 LEU A N 1
ATOM 837 C CA . LEU A 1 112 ? 0.289 4.094 -5.605 1 98.88 112 LEU A CA 1
ATOM 838 C C . LEU A 1 112 ? 0.965 2.936 -6.332 1 98.88 112 LEU A C 1
ATOM 840 O O . LEU A 1 112 ? 2.193 2.824 -6.32 1 98.88 112 LEU A O 1
ATOM 844 N N . ALA A 1 113 ? 0.212 2.08 -6.965 1 98.69 113 ALA A N 1
ATOM 845 C CA . ALA A 1 113 ? 0.767 1 -7.777 1 98.69 113 ALA A CA 1
ATOM 846 C C . ALA A 1 113 ? 1.539 1.555 -8.969 1 98.69 113 ALA A C 1
ATOM 848 O O . ALA A 1 113 ? 2.523 0.956 -9.414 1 98.69 113 ALA A O 1
ATOM 849 N N . LEU A 1 114 ? 1.128 2.674 -9.469 1 98.25 114 LEU A N 1
ATOM 850 C CA . LEU A 1 114 ? 1.731 3.283 -10.648 1 98.25 114 LEU A CA 1
ATOM 851 C C . LEU A 1 114 ? 2.91 4.168 -10.258 1 98.25 114 LEU A C 1
ATOM 853 O O . LEU A 1 114 ? 3.707 4.559 -11.109 1 98.25 114 LEU A O 1
ATOM 857 N N . ALA A 1 115 ? 3.035 4.484 -9 1 97.94 115 ALA A N 1
ATOM 858 C CA . ALA A 1 115 ? 4.012 5.473 -8.547 1 97.94 115 ALA A CA 1
ATOM 859 C C . ALA A 1 115 ? 5.438 4.949 -8.711 1 97.94 115 ALA A C 1
ATOM 861 O O . ALA A 1 115 ? 5.695 3.764 -8.484 1 97.94 115 ALA A O 1
ATOM 862 N N . GLN A 1 116 ? 6.336 5.816 -8.953 1 95.5 116 GLN A N 1
ATOM 863 C CA . GLN A 1 116 ? 7.754 5.484 -9.07 1 95.5 116 GLN A CA 1
ATOM 864 C C . GLN A 1 116 ? 8.422 5.434 -7.699 1 95.5 116 GLN A C 1
ATOM 866 O O . GLN A 1 116 ? 8.438 6.434 -6.977 1 95.5 116 GLN A O 1
ATOM 871 N N . PRO A 1 117 ? 8.914 4.215 -7.434 1 96.19 117 PRO A N 1
ATOM 872 C CA . PRO A 1 117 ? 9.688 4.18 -6.191 1 96.19 117 PRO A CA 1
ATOM 873 C C . PRO A 1 117 ? 10.969 5.016 -6.27 1 96.19 117 PRO A C 1
ATOM 875 O O . PRO A 1 117 ? 11.633 5.039 -7.309 1 96.19 117 PRO A O 1
ATOM 878 N N . GLN A 1 118 ? 11.164 5.68 -5.148 1 91.69 118 GLN A N 1
ATOM 879 C CA . GLN A 1 118 ? 12.406 6.453 -5.117 1 91.69 118 GLN A CA 1
ATOM 880 C C . GLN A 1 118 ? 13.625 5.543 -5.098 1 91.69 118 GLN A C 1
ATOM 882 O O . GLN A 1 118 ? 13.633 4.52 -4.41 1 91.69 118 GLN A O 1
ATOM 887 N N . ALA A 1 119 ? 14.688 5.77 -5.902 1 77.69 119 ALA A N 1
ATOM 888 C CA . ALA A 1 119 ? 15.883 4.961 -6.117 1 77.69 119 ALA A CA 1
ATOM 889 C C . ALA A 1 119 ? 16.719 4.855 -4.836 1 77.69 119 ALA A C 1
ATOM 891 O O . ALA A 1 119 ? 16.719 5.773 -4.016 1 77.69 119 ALA A O 1
ATOM 892 N N . MET B 1 1 ? 69.688 -41.438 -79.438 1 32.38 1 MET B N 1
ATOM 893 C CA . MET B 1 1 ? 69.562 -41.281 -78 1 32.38 1 MET B CA 1
ATOM 894 C C . MET B 1 1 ? 68.625 -40.156 -77.625 1 32.38 1 MET B C 1
ATOM 896 O O . MET B 1 1 ? 68.938 -38.969 -77.688 1 32.38 1 MET B O 1
ATOM 900 N N . ILE B 1 2 ? 67.312 -40.375 -78.125 1 40.41 2 ILE B N 1
ATOM 901 C CA . ILE B 1 2 ? 66.25 -39.375 -78.188 1 40.41 2 ILE B CA 1
ATOM 902 C C . ILE B 1 2 ? 65.812 -38.969 -76.75 1 40.41 2 ILE B C 1
ATOM 904 O O . ILE B 1 2 ? 65.5 -39.844 -75.938 1 40.41 2 ILE B O 1
ATOM 908 N N . ARG B 1 3 ? 66.312 -37.812 -76.25 1 40.62 3 ARG B N 1
ATOM 909 C CA . ARG B 1 3 ? 66.125 -37.125 -75 1 40.62 3 ARG B CA 1
ATOM 910 C C . ARG B 1 3 ? 64.688 -36.844 -74.688 1 40.62 3 ARG B C 1
ATOM 912 O O . ARG B 1 3 ? 64.062 -36 -75.312 1 40.62 3 ARG B O 1
ATOM 919 N N . ARG B 1 4 ? 63.812 -37.969 -74.625 1 43.69 4 ARG B N 1
ATOM 920 C CA . ARG B 1 4 ? 62.375 -37.781 -74.375 1 43.69 4 ARG B CA 1
ATOM 921 C C . ARG B 1 4 ? 62.125 -36.938 -73.125 1 43.69 4 ARG B C 1
ATOM 923 O O . ARG B 1 4 ? 62.781 -37.094 -72.125 1 43.69 4 ARG B O 1
ATOM 930 N N . GLY B 1 5 ? 61.656 -35.594 -73.312 1 40.41 5 GLY B N 1
ATOM 931 C CA . GLY B 1 5 ? 61.312 -34.531 -72.375 1 40.41 5 GLY B CA 1
ATOM 932 C C . GLY B 1 5 ? 60.281 -34.938 -71.312 1 40.41 5 GLY B C 1
ATOM 933 O O . GLY B 1 5 ? 59.531 -35.875 -71.562 1 40.41 5 GLY B O 1
ATOM 934 N N . PRO B 1 6 ? 60.5 -34.75 -70 1 42.47 6 PRO B N 1
ATOM 935 C CA . PRO B 1 6 ? 59.719 -35.219 -68.875 1 42.47 6 PRO B CA 1
ATOM 936 C C . PRO B 1 6 ? 58.281 -34.688 -68.875 1 42.47 6 PRO B C 1
ATOM 938 O O . PRO B 1 6 ? 58.031 -33.594 -69.438 1 42.47 6 PRO B O 1
ATOM 941 N N . ALA B 1 7 ? 57.25 -35.531 -69.125 1 43.62 7 ALA B N 1
ATOM 942 C CA . ALA B 1 7 ? 55.812 -35.281 -69.062 1 43.62 7 ALA B CA 1
ATOM 943 C C . ALA B 1 7 ? 55.375 -34.594 -67.812 1 43.62 7 ALA B C 1
ATOM 945 O O . ALA B 1 7 ? 55.875 -34.906 -66.688 1 43.62 7 ALA B O 1
ATOM 946 N N . ARG B 1 8 ? 55.031 -33.281 -67.875 1 44 8 ARG B N 1
ATOM 947 C CA . ARG B 1 8 ? 54.562 -32.375 -66.812 1 44 8 ARG B CA 1
ATOM 948 C C . ARG B 1 8 ? 53.281 -32.906 -66.188 1 44 8 ARG B C 1
ATOM 950 O O . ARG B 1 8 ? 52.281 -33.156 -66.875 1 44 8 ARG B O 1
ATOM 957 N N . THR B 1 9 ? 53.312 -33.688 -65.062 1 44.06 9 THR B N 1
ATOM 958 C CA . THR B 1 9 ? 52.188 -34.25 -64.375 1 44.06 9 THR B CA 1
ATOM 959 C C . THR B 1 9 ? 51.188 -33.156 -63.938 1 44.06 9 THR B C 1
ATOM 961 O O . THR B 1 9 ? 51.625 -32.062 -63.562 1 44.06 9 THR B O 1
ATOM 964 N N . PRO B 1 10 ? 50.031 -33.094 -64.625 1 41.97 10 PRO B N 1
ATOM 965 C CA . PRO B 1 10 ? 49.031 -32.094 -64.25 1 41.97 10 PRO B CA 1
ATOM 966 C C . PRO B 1 10 ? 48.656 -32.125 -62.781 1 41.97 10 PRO B C 1
ATOM 968 O O . PRO B 1 10 ? 48.625 -33.188 -62.188 1 41.97 10 PRO B O 1
ATOM 971 N N . PHE B 1 11 ? 49.062 -31.125 -61.906 1 42.69 11 PHE B N 1
ATOM 972 C CA . PHE B 1 11 ? 48.75 -30.922 -60.5 1 42.69 11 PHE B CA 1
ATOM 973 C C . PHE B 1 11 ? 47.25 -30.844 -60.281 1 42.69 11 PHE B C 1
ATOM 975 O O . PHE B 1 11 ? 46.562 -30 -60.875 1 42.69 11 PHE B O 1
ATOM 982 N N . LEU B 1 12 ? 46.562 -32.031 -60.25 1 41.38 12 LEU B N 1
ATOM 983 C CA . LEU B 1 12 ? 45.156 -32.062 -59.875 1 41.38 12 LEU B CA 1
ATOM 984 C C . LEU B 1 12 ? 44.906 -31.219 -58.625 1 41.38 12 LEU B C 1
ATOM 986 O O . LEU B 1 12 ? 45.469 -31.5 -57.562 1 41.38 12 LEU B O 1
ATOM 990 N N . ALA B 1 13 ? 44.594 -29.922 -58.781 1 39.66 13 ALA B N 1
ATOM 991 C CA . ALA B 1 13 ? 44.188 -29.047 -57.688 1 39.66 13 ALA B CA 1
ATOM 992 C C . ALA B 1 13 ? 43.031 -29.656 -56.90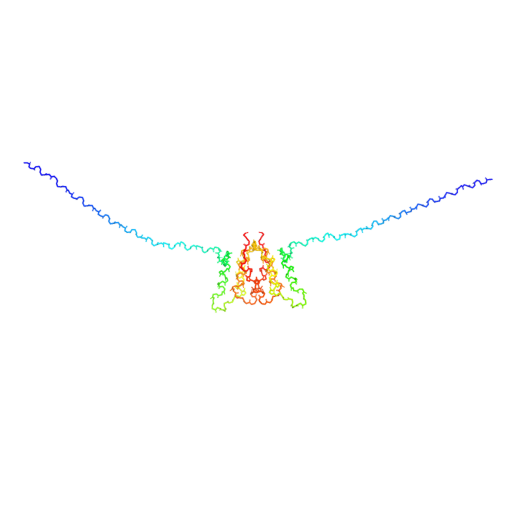6 1 39.66 13 ALA B C 1
ATOM 994 O O . ALA B 1 13 ? 42 -30.047 -57.5 1 39.66 13 ALA B O 1
ATOM 995 N N . ALA B 1 14 ? 43.344 -30.453 -55.844 1 41.28 14 ALA B N 1
ATOM 996 C CA . ALA B 1 14 ? 42.375 -30.984 -54.875 1 41.28 14 ALA B CA 1
ATOM 997 C C . ALA B 1 14 ? 41.406 -29.906 -54.438 1 41.28 14 ALA B C 1
ATOM 999 O O . ALA B 1 14 ? 41.812 -28.828 -54 1 41.28 14 ALA B O 1
ATOM 1000 N N . VAL B 1 15 ? 40.25 -29.781 -55.156 1 43.91 15 VAL B N 1
ATOM 1001 C CA . VAL B 1 15 ? 39.188 -28.891 -54.719 1 43.91 15 VAL B CA 1
ATOM 1002 C C . VAL B 1 15 ? 38.812 -29.203 -53.25 1 43.91 15 VAL B C 1
ATOM 1004 O O . VAL B 1 15 ? 38.5 -30.359 -52.938 1 43.91 15 VAL B O 1
ATOM 1007 N N . GLN B 1 16 ? 39.5 -28.641 -52.219 1 39.62 16 GLN B N 1
ATOM 1008 C CA . GLN B 1 16 ? 39.094 -28.797 -50.844 1 39.62 16 GLN B CA 1
ATOM 1009 C C . GLN B 1 16 ? 37.594 -28.438 -50.688 1 39.62 16 GLN B C 1
ATOM 1011 O O . GLN B 1 16 ? 37.156 -27.406 -51.156 1 39.62 16 GLN B O 1
ATOM 1016 N N . PRO B 1 17 ? 36.719 -29.516 -50.719 1 41.28 17 PRO B N 1
ATOM 1017 C CA . PRO B 1 17 ? 35.344 -29.141 -50.406 1 41.28 17 PRO B CA 1
ATOM 1018 C C . PRO B 1 17 ? 35.25 -28.219 -49.188 1 41.28 17 PRO B C 1
ATOM 1020 O O . PRO B 1 17 ? 36 -28.359 -48.25 1 41.28 17 PRO B O 1
ATOM 1023 N N . ALA B 1 18 ? 34.969 -26.891 -49.406 1 41.66 18 ALA B N 1
ATOM 1024 C CA . ALA B 1 18 ? 34.688 -25.938 -48.344 1 41.66 18 ALA B CA 1
ATOM 1025 C C . ALA B 1 18 ? 33.688 -26.5 -47.344 1 41.66 18 ALA B C 1
ATOM 1027 O O . ALA B 1 18 ? 32.594 -26.938 -47.75 1 41.66 18 ALA B O 1
ATOM 1028 N N . CYS B 1 19 ? 34.094 -27.328 -46.281 1 39.31 19 CYS B N 1
ATOM 1029 C CA . CYS B 1 19 ? 33.219 -27.766 -45.188 1 39.31 19 CYS B CA 1
ATOM 1030 C C . CYS B 1 19 ? 32.25 -26.672 -44.812 1 39.31 19 CYS B C 1
ATOM 1032 O O . CYS B 1 19 ? 32.656 -25.547 -44.531 1 39.31 19 CYS B O 1
ATOM 1034 N N . ALA B 1 20 ? 31.016 -26.688 -45.438 1 38.38 20 ALA B N 1
ATOM 1035 C CA . ALA B 1 20 ? 29.938 -25.844 -44.969 1 38.38 20 ALA B CA 1
ATOM 1036 C C . ALA B 1 20 ? 29.938 -25.766 -43.438 1 38.38 20 ALA B C 1
ATOM 1038 O O . ALA B 1 20 ? 29.953 -26.781 -42.75 1 38.38 20 ALA B O 1
ATOM 1039 N N . ALA B 1 21 ? 30.672 -24.75 -42.906 1 38.81 21 ALA B N 1
ATOM 1040 C CA . ALA B 1 21 ? 30.547 -24.469 -41.5 1 38.81 21 ALA B CA 1
ATOM 1041 C C . ALA B 1 21 ? 29.109 -24.641 -41 1 38.81 21 ALA B C 1
ATOM 1043 O O . ALA B 1 21 ? 28.188 -24.047 -41.562 1 38.81 21 ALA B O 1
ATOM 1044 N N . LEU B 1 22 ? 28.766 -25.906 -40.531 1 42.22 22 LEU B N 1
ATOM 1045 C CA . LEU B 1 22 ? 27.484 -26.094 -39.875 1 42.22 22 LEU B CA 1
ATOM 1046 C C . LEU B 1 22 ? 27.172 -24.891 -38.969 1 42.22 22 LEU B C 1
ATOM 1048 O O . LEU B 1 22 ? 27.969 -24.5 -38.125 1 42.22 22 LEU B O 1
ATOM 1052 N N . ARG B 1 23 ? 26.438 -23.938 -39.594 1 41.41 23 ARG B N 1
ATOM 1053 C CA . ARG B 1 23 ? 25.906 -22.875 -38.719 1 41.41 23 ARG B CA 1
ATOM 1054 C C . ARG B 1 23 ? 25.438 -23.438 -37.375 1 41.41 23 ARG B C 1
ATOM 1056 O O . ARG B 1 23 ? 24.609 -24.344 -37.344 1 41.41 23 ARG B O 1
ATOM 1063 N N . GLN B 1 24 ? 26.391 -23.516 -36.375 1 38.56 24 GLN B N 1
ATOM 1064 C CA . GLN B 1 24 ? 25.906 -23.812 -35.031 1 38.56 24 GLN B CA 1
ATOM 1065 C C . GLN B 1 24 ? 24.562 -23.156 -34.75 1 38.56 24 GLN B C 1
ATOM 1067 O O . GLN B 1 24 ? 24.297 -22.047 -35.219 1 38.56 24 GLN B O 1
ATOM 1072 N N . PRO B 1 25 ? 23.5 -24.016 -34.719 1 41.41 25 PRO B N 1
ATOM 1073 C CA . PRO B 1 25 ? 22.266 -23.344 -34.281 1 41.41 25 PRO B CA 1
ATOM 1074 C C . PRO B 1 25 ? 22.516 -22.281 -33.188 1 41.41 25 PRO B C 1
ATOM 1076 O O . PRO B 1 25 ? 23.484 -22.391 -32.438 1 41.41 25 PRO B O 1
ATOM 1079 N N . ALA B 1 26 ? 22.25 -21.016 -33.531 1 41.03 26 ALA B N 1
ATOM 1080 C CA . ALA B 1 26 ? 22.25 -19.969 -32.531 1 41.03 26 ALA B CA 1
ATOM 1081 C C . ALA B 1 26 ? 21.766 -20.484 -31.188 1 41.03 26 ALA B C 1
ATOM 1083 O O . ALA B 1 26 ? 20.688 -21.078 -31.078 1 41.03 26 ALA B O 1
ATOM 1084 N N . VAL B 1 27 ? 22.672 -21.109 -30.438 1 37.97 27 VAL B N 1
ATOM 1085 C CA . VAL B 1 27 ? 22.328 -21.344 -29.047 1 37.97 27 VAL B CA 1
ATOM 1086 C C . VAL B 1 27 ? 21.375 -20.25 -28.547 1 37.97 27 VAL B C 1
ATOM 1088 O O . VAL B 1 27 ? 21.484 -19.109 -28.969 1 37.97 27 VAL B O 1
ATOM 1091 N N . HIS B 1 28 ? 20.078 -20.672 -28.484 1 41.91 28 HIS B N 1
ATOM 1092 C CA . HIS B 1 28 ? 19.188 -19.797 -27.734 1 41.91 28 HIS B CA 1
ATOM 1093 C C . HIS B 1 28 ? 19.938 -19.047 -26.641 1 41.91 28 HIS B C 1
ATOM 1095 O O . HIS B 1 28 ? 20.828 -19.609 -25.984 1 41.91 28 HIS B O 1
ATOM 1101 N N . GLY B 1 29 ? 20.344 -17.828 -26.906 1 38.22 29 GLY B N 1
ATOM 1102 C CA . GLY B 1 29 ? 20.953 -17.047 -25.859 1 38.22 29 GLY B CA 1
ATOM 1103 C C . GLY B 1 29 ? 20.609 -17.531 -24.469 1 38.22 29 GLY B C 1
ATOM 1104 O O . GLY B 1 29 ? 19.656 -18.297 -24.281 1 38.22 29 GLY B O 1
ATOM 1105 N N . PRO B 1 30 ? 21.562 -17.703 -23.562 1 40.06 30 PRO B N 1
ATOM 1106 C CA . PRO B 1 30 ? 21.281 -18.172 -22.219 1 40.06 30 PRO B CA 1
ATOM 1107 C C . PRO B 1 30 ? 19.906 -17.719 -21.703 1 40.06 30 PRO B C 1
ATOM 1109 O O . PRO B 1 30 ? 19.422 -16.672 -22.109 1 40.06 30 PRO B O 1
ATOM 1112 N N . VAL B 1 31 ? 18.953 -18.547 -21.562 1 39.88 31 VAL B N 1
ATOM 1113 C CA . VAL B 1 31 ? 17.75 -18.203 -20.812 1 39.88 31 VAL B CA 1
ATOM 1114 C C . VAL B 1 31 ? 18.062 -17.125 -19.781 1 39.88 31 VAL B C 1
ATOM 1116 O O . VAL B 1 31 ? 18.875 -17.359 -18.875 1 39.88 31 VAL B O 1
ATOM 1119 N N . ARG B 1 32 ? 18.453 -15.969 -20.172 1 45.34 32 ARG B N 1
ATOM 1120 C CA . ARG B 1 32 ? 18.766 -14.898 -19.234 1 45.34 32 ARG B CA 1
ATOM 1121 C C . ARG B 1 32 ? 18.109 -15.156 -17.875 1 45.34 32 ARG B C 1
ATOM 1123 O O . ARG B 1 32 ? 16.938 -15.5 -17.797 1 45.34 32 ARG B O 1
ATOM 1130 N N . ALA B 1 33 ? 18.734 -15.812 -1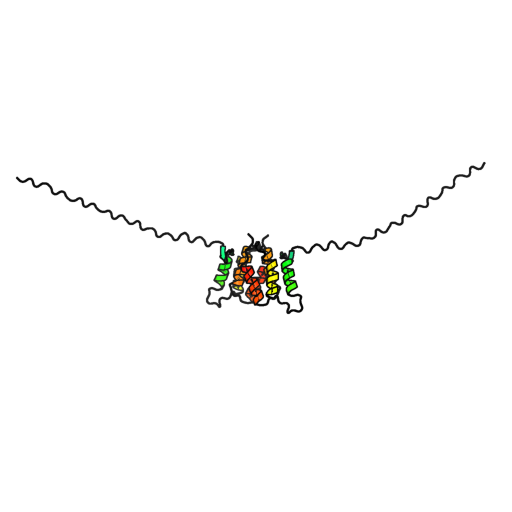6.859 1 52 33 ALA B N 1
ATOM 1131 C CA . ALA B 1 33 ? 18.359 -15.953 -15.461 1 52 33 ALA B CA 1
ATOM 1132 C C . ALA B 1 33 ? 17.328 -14.898 -15.047 1 52 33 ALA B C 1
ATOM 1134 O O . ALA B 1 33 ? 17.406 -13.75 -15.484 1 52 33 ALA B O 1
ATOM 1135 N N . ALA B 1 34 ? 16.016 -15.328 -14.852 1 60.84 34 ALA B N 1
ATOM 1136 C CA . ALA B 1 34 ? 14.883 -14.445 -14.594 1 60.84 34 ALA B CA 1
ATOM 1137 C C . ALA B 1 34 ? 15.289 -13.266 -13.719 1 60.84 34 ALA B C 1
ATOM 1139 O O . ALA B 1 34 ? 16.031 -13.422 -12.75 1 60.84 34 ALA B O 1
ATOM 1140 N N . SER B 1 35 ? 15.445 -12.062 -14.289 1 79.81 35 SER B N 1
ATOM 1141 C CA . SER B 1 35 ? 15.805 -10.828 -13.602 1 79.81 35 SER B CA 1
ATOM 1142 C C . SER B 1 35 ? 15.109 -10.727 -12.25 1 79.81 35 SER B C 1
ATOM 1144 O O . SER B 1 35 ? 14.031 -11.297 -12.055 1 79.81 35 SER B O 1
ATOM 1146 N N . TYR B 1 36 ? 15.906 -10.406 -11.273 1 91.25 36 TYR B N 1
ATOM 1147 C CA . TYR B 1 36 ? 15.422 -10.133 -9.922 1 91.25 36 TYR B CA 1
ATOM 1148 C C . TYR B 1 36 ? 14.227 -9.195 -9.945 1 91.25 36 TYR B C 1
ATOM 1150 O O . TYR B 1 36 ? 13.375 -9.25 -9.055 1 91.25 36 TYR B O 1
ATOM 1158 N N . TYR B 1 37 ? 14.117 -8.508 -11.055 1 95.31 37 TYR B N 1
ATOM 1159 C CA . TYR B 1 37 ? 13.016 -7.559 -11.156 1 95.31 37 TYR B CA 1
ATOM 1160 C C . TYR B 1 37 ? 12.195 -7.805 -12.414 1 95.31 37 TYR B C 1
ATOM 1162 O O . TYR B 1 37 ? 12.664 -8.461 -13.344 1 95.31 37 TYR B O 1
ATOM 1170 N N . GLU B 1 38 ? 10.977 -7.43 -12.406 1 96.75 38 GLU B N 1
ATOM 1171 C CA . GLU B 1 38 ? 10.039 -7.348 -13.523 1 96.75 38 GLU B CA 1
ATOM 1172 C C . GLU B 1 38 ? 9.555 -5.918 -13.727 1 96.75 38 GLU B C 1
ATOM 1174 O O . GLU B 1 38 ? 9.258 -5.211 -12.766 1 96.75 38 GLU B O 1
ATOM 1179 N N . VAL B 1 39 ? 9.484 -5.508 -15.039 1 97.19 39 VAL B N 1
ATOM 1180 C CA . VAL B 1 39 ? 8.992 -4.164 -15.305 1 97.19 39 VAL B CA 1
ATOM 1181 C C . VAL B 1 39 ? 7.469 -4.188 -15.43 1 97.19 39 VAL B C 1
ATOM 1183 O O . VAL B 1 39 ? 6.926 -4.902 -16.281 1 97.19 39 VAL B O 1
ATOM 1186 N N . VAL B 1 40 ? 6.863 -3.48 -14.547 1 98 40 VAL B N 1
ATOM 1187 C CA . VAL B 1 40 ? 5.418 -3.281 -14.57 1 98 40 VAL B CA 1
ATOM 1188 C C . VAL B 1 40 ? 5.105 -1.787 -14.602 1 98 40 VAL B C 1
ATOM 1190 O O . VAL B 1 40 ? 5.555 -1.035 -13.734 1 98 40 VAL B O 1
ATOM 1193 N N . ASP B 1 41 ? 4.371 -1.354 -15.656 1 97.38 41 ASP B N 1
ATOM 1194 C CA . ASP B 1 41 ? 3.994 0.048 -15.812 1 97.38 41 ASP B CA 1
ATOM 1195 C C . ASP B 1 41 ? 5.227 0.949 -15.836 1 97.38 41 ASP B C 1
ATOM 1197 O O . ASP B 1 41 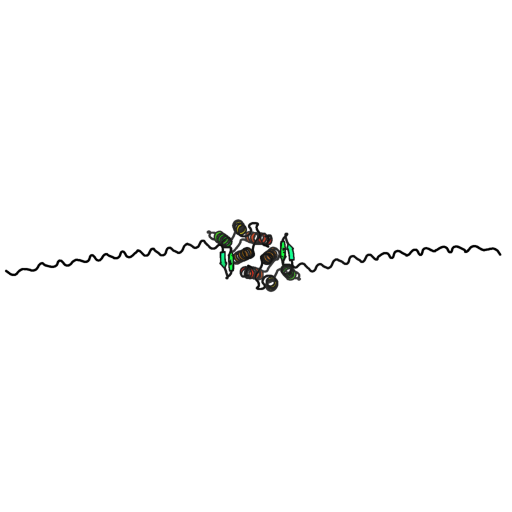? 5.223 2.031 -15.242 1 97.38 41 ASP B O 1
ATOM 1201 N N . GLY B 1 42 ? 6.266 0.464 -16.297 1 96.31 42 GLY B N 1
ATOM 1202 C CA . GLY B 1 42 ? 7.473 1.239 -16.531 1 96.31 42 GLY B CA 1
ATOM 1203 C C . GLY B 1 42 ? 8.406 1.268 -15.344 1 96.31 42 GLY B C 1
ATOM 1204 O O . GLY B 1 42 ? 9.414 1.974 -15.352 1 96.31 42 GLY B O 1
ATOM 1205 N N . HIS B 1 43 ? 8.141 0.451 -14.242 1 96.75 43 HIS B N 1
ATOM 1206 C CA . HIS B 1 43 ? 8.961 0.454 -13.039 1 96.75 43 HIS B CA 1
ATOM 1207 C C . HIS B 1 43 ? 9.414 -0.957 -12.68 1 96.75 43 HIS B C 1
ATOM 1209 O O . HIS B 1 43 ? 8.672 -1.922 -12.875 1 96.75 43 HIS B O 1
ATOM 1215 N N . LYS B 1 44 ? 10.531 -1.03 -12.07 1 94.81 44 LYS B N 1
ATOM 1216 C CA . LYS B 1 44 ? 11.031 -2.309 -11.578 1 94.81 44 LYS B CA 1
ATOM 1217 C C . LYS B 1 44 ? 10.266 -2.75 -10.336 1 94.81 44 LYS B C 1
ATOM 1219 O O . LYS B 1 44 ? 10.148 -1.993 -9.367 1 94.81 44 LYS B O 1
ATOM 1224 N N . ARG B 1 45 ? 9.727 -3.957 -10.375 1 97.94 45 ARG B N 1
ATOM 1225 C CA . ARG B 1 45 ? 9 -4.578 -9.273 1 97.94 45 ARG B CA 1
ATOM 1226 C C . ARG B 1 45 ? 9.641 -5.902 -8.875 1 97.94 45 ARG B C 1
ATOM 1228 O O . ARG B 1 45 ? 10.391 -6.492 -9.648 1 97.94 45 ARG B O 1
ATOM 1235 N N . ASP B 1 46 ? 9.398 -6.25 -7.688 1 97.31 46 ASP B N 1
ATOM 1236 C CA . ASP B 1 46 ? 9.953 -7.492 -7.16 1 97.31 46 ASP B CA 1
ATOM 1237 C C . ASP B 1 46 ? 9.352 -8.711 -7.863 1 97.31 46 ASP B C 1
ATOM 1239 O O . ASP B 1 46 ? 8.188 -9.047 -7.637 1 97.31 46 ASP B O 1
ATOM 1243 N N . ARG B 1 47 ? 10.133 -9.391 -8.617 1 97.75 47 ARG B N 1
ATOM 1244 C CA . ARG B 1 47 ? 9.633 -10.523 -9.398 1 97.75 47 ARG B CA 1
ATOM 1245 C C . ARG B 1 47 ? 9.188 -11.664 -8.492 1 97.75 47 ARG B C 1
ATOM 1247 O O . ARG B 1 47 ? 8.172 -12.305 -8.75 1 97.75 47 ARG B O 1
ATOM 1254 N N . LYS B 1 48 ? 9.953 -11.898 -7.516 1 97 48 LYS B N 1
ATOM 1255 C CA . LYS B 1 48 ? 9.641 -13.008 -6.621 1 97 48 LYS B CA 1
ATOM 1256 C C . LYS B 1 48 ? 8.266 -12.828 -5.984 1 97 48 LYS B C 1
ATOM 1258 O O . LYS B 1 48 ? 7.484 -13.773 -5.902 1 97 48 LYS B O 1
ATOM 1263 N N . ALA B 1 49 ? 8.008 -11.648 -5.535 1 98.31 49 ALA B N 1
ATOM 1264 C CA . ALA B 1 49 ? 6.707 -11.352 -4.938 1 98.31 49 ALA B CA 1
ATOM 1265 C C . ALA B 1 49 ? 5.586 -11.5 -5.965 1 98.31 49 ALA B C 1
ATOM 1267 O O . ALA B 1 49 ? 4.531 -12.07 -5.668 1 98.31 49 ALA B O 1
ATOM 1268 N N . LEU B 1 50 ? 5.797 -11.023 -7.148 1 98.38 50 LEU B N 1
ATOM 1269 C CA . LEU B 1 50 ? 4.793 -11.125 -8.203 1 98.38 50 LEU B CA 1
ATOM 1270 C C . LEU B 1 50 ? 4.562 -12.578 -8.586 1 98.38 50 LEU B C 1
ATOM 1272 O O . LEU B 1 50 ? 3.418 -13 -8.789 1 98.38 50 LEU B O 1
ATOM 1276 N N . ASP B 1 51 ? 5.617 -13.32 -8.695 1 97.31 51 ASP B N 1
ATOM 1277 C CA . ASP B 1 51 ? 5.488 -14.734 -9.023 1 97.31 51 ASP B CA 1
ATOM 1278 C C . ASP B 1 51 ? 4.719 -15.484 -7.938 1 97.31 51 ASP B C 1
ATOM 1280 O O . ASP B 1 51 ? 3.912 -16.359 -8.234 1 97.31 51 ASP B O 1
ATOM 1284 N N . ALA B 1 52 ? 4.992 -15.156 -6.711 1 97.31 52 ALA B N 1
ATOM 1285 C CA . ALA B 1 52 ? 4.242 -15.773 -5.625 1 97.31 52 ALA B CA 1
ATOM 1286 C C . ALA B 1 52 ? 2.752 -15.469 -5.742 1 97.31 52 ALA B C 1
ATOM 1288 O O . ALA B 1 52 ? 1.914 -16.344 -5.523 1 97.31 52 ALA B O 1
ATOM 1289 N N . ALA B 1 53 ? 2.393 -14.25 -6.051 1 98.06 53 ALA B N 1
ATOM 1290 C CA . ALA B 1 53 ? 0.994 -13.867 -6.227 1 98.06 53 ALA B CA 1
ATOM 1291 C C . ALA B 1 53 ? 0.364 -14.617 -7.398 1 98.06 53 ALA B C 1
ATOM 1293 O O . ALA B 1 53 ? -0.771 -15.086 -7.305 1 98.06 53 ALA B O 1
ATOM 1294 N N . ARG B 1 54 ? 1.093 -14.75 -8.469 1 97.31 54 ARG B N 1
ATOM 1295 C CA . ARG B 1 54 ? 0.59 -15.469 -9.633 1 97.31 54 ARG B CA 1
ATOM 1296 C C . ARG B 1 54 ? 0.382 -16.953 -9.32 1 97.31 54 ARG B C 1
ATOM 1298 O O . ARG B 1 54 ? -0.609 -17.547 -9.742 1 97.31 54 ARG B O 1
ATOM 1305 N N . GLU B 1 55 ? 1.306 -17.469 -8.664 1 95.38 55 GLU B N 1
ATOM 1306 C CA . GLU B 1 55 ? 1.187 -18.875 -8.273 1 95.38 55 GLU B CA 1
ATOM 1307 C C . GLU B 1 55 ? -0.037 -19.094 -7.387 1 95.38 55 GLU B C 1
ATOM 1309 O O . GLU B 1 55 ? -0.698 -20.125 -7.484 1 95.38 55 GLU B O 1
ATOM 1314 N N . ALA B 1 56 ? -0.325 -18.172 -6.508 1 95.56 56 ALA B N 1
ATOM 1315 C CA . ALA B 1 56 ? -1.437 -18.266 -5.566 1 95.56 56 ALA B CA 1
ATOM 1316 C C . ALA B 1 56 ? -2.768 -18.406 -6.301 1 95.56 56 ALA B C 1
ATOM 1318 O O . ALA B 1 56 ? -3.734 -18.938 -5.754 1 95.56 56 ALA B O 1
ATOM 1319 N N . VAL B 1 57 ? -2.854 -17.969 -7.539 1 95.75 57 VAL B N 1
ATOM 1320 C CA . VAL B 1 57 ? -4.156 -17.953 -8.195 1 95.75 57 VAL B CA 1
ATOM 1321 C C . VAL B 1 57 ? -4.148 -18.891 -9.398 1 95.75 57 VAL B C 1
ATOM 1323 O O . VAL B 1 57 ? -5.109 -18.938 -10.164 1 95.75 57 VAL B O 1
ATOM 1326 N N . LYS B 1 58 ? -3.156 -19.609 -9.789 1 88.19 58 LYS B N 1
ATOM 1327 C CA . LYS B 1 58 ? -3.029 -20.516 -10.922 1 88.19 58 LYS B CA 1
ATOM 1328 C C . LYS B 1 58 ? -3.953 -21.719 -10.773 1 88.19 58 LYS B C 1
ATOM 1330 O O . LYS B 1 58 ? -4.422 -22.281 -11.766 1 88.19 58 LYS B O 1
ATOM 1335 N N . GLY B 1 59 ? -4.16 -22.172 -9.695 1 69.81 59 GLY B N 1
ATOM 1336 C CA . GLY B 1 59 ? -4.859 -23.438 -9.578 1 69.81 59 GLY B CA 1
ATOM 1337 C C . GLY B 1 59 ? -6.344 -23.328 -9.883 1 69.81 59 GLY B C 1
ATOM 1338 O O . GLY B 1 59 ? -6.805 -22.312 -10.398 1 69.81 59 GLY B O 1
ATOM 1339 N N . LYS B 1 60 ? -7 -24.438 -9.93 1 64.56 60 LYS B N 1
ATOM 1340 C CA . LYS B 1 60 ? -8.422 -24.672 -10.172 1 64.56 60 LYS B CA 1
ATOM 1341 C C . LYS B 1 60 ? -9.281 -23.891 -9.18 1 64.56 60 LYS B C 1
ATOM 1343 O O . LYS B 1 60 ? -10.508 -24.062 -9.156 1 64.56 60 LYS B O 1
ATOM 1348 N N . GLY B 1 61 ? -8.594 -22.922 -8.602 1 71.75 61 GLY B N 1
ATOM 1349 C CA . GLY B 1 61 ? -9.406 -22.25 -7.602 1 71.75 61 GLY B CA 1
ATOM 1350 C C . GLY B 1 61 ? -10.125 -21.031 -8.148 1 71.75 61 GLY B C 1
ATOM 1351 O O . GLY B 1 61 ? -10.398 -20.953 -9.352 1 71.75 61 GLY B O 1
ATOM 1352 N N . ASP B 1 62 ? -10.688 -20.297 -7.426 1 84.56 62 ASP B N 1
ATOM 1353 C CA . ASP B 1 62 ? -11.539 -19.141 -7.742 1 84.56 62 ASP B CA 1
ATOM 1354 C C . ASP B 1 62 ? -10.703 -17.938 -8.164 1 84.56 62 ASP B C 1
ATOM 1356 O O . ASP B 1 62 ? -11.242 -16.859 -8.438 1 84.56 62 ASP B O 1
ATOM 1360 N N . GLY B 1 63 ? -9.336 -18.172 -8.188 1 93.81 63 GLY B N 1
ATOM 1361 C CA . GLY B 1 63 ? -8.469 -17.094 -8.633 1 93.81 63 GLY B CA 1
ATOM 1362 C C . GLY B 1 63 ? -8.336 -15.977 -7.621 1 93.81 63 GLY B C 1
ATOM 1363 O O . GLY B 1 63 ? -8.125 -14.82 -7.992 1 93.81 63 GLY B O 1
ATOM 1364 N N . VAL B 1 64 ? -8.602 -16.422 -6.352 1 96.62 64 VAL B N 1
ATOM 1365 C CA . VAL B 1 64 ? -8.578 -15.422 -5.277 1 96.62 64 VAL B CA 1
ATOM 1366 C C . VAL B 1 64 ? -7.465 -15.758 -4.285 1 96.62 64 VAL B C 1
ATOM 1368 O O . VAL B 1 64 ? -7.289 -16.922 -3.91 1 96.62 64 VAL B O 1
ATOM 1371 N N . ILE B 1 65 ? -6.695 -14.828 -3.959 1 97.94 65 ILE B N 1
ATOM 1372 C CA . ILE B 1 65 ? -5.59 -15.016 -3.023 1 97.94 65 ILE B CA 1
ATOM 1373 C C . ILE B 1 65 ? -6.141 -15.266 -1.62 1 97.94 65 ILE B C 1
ATOM 1375 O O . ILE B 1 65 ? -6.938 -14.477 -1.109 1 97.94 65 ILE B O 1
ATOM 1379 N N . SER B 1 66 ? -5.742 -16.344 -0.983 1 97 66 SER B N 1
ATOM 1380 C CA . SER B 1 66 ? -6.176 -16.734 0.354 1 97 66 SER B CA 1
ATOM 1381 C C . SER B 1 66 ? -5.227 -16.203 1.422 1 97 66 SER B C 1
ATOM 1383 O O . SER B 1 66 ? -4.188 -15.617 1.102 1 97 66 SER B O 1
ATOM 1385 N N . LYS B 1 67 ? -5.613 -16.516 2.711 1 98.19 67 LYS B N 1
ATOM 1386 C CA . LYS B 1 67 ? -4.762 -16.094 3.822 1 98.19 67 LYS B CA 1
ATOM 1387 C C . LYS B 1 67 ? -3.416 -16.812 3.781 1 98.19 67 LYS B C 1
ATOM 1389 O O . LYS B 1 67 ? -2.371 -16.203 4.016 1 98.19 67 LYS B O 1
ATOM 1394 N N . ALA B 1 68 ? -3.502 -18.078 3.562 1 97.12 68 ALA B N 1
ATOM 1395 C CA . ALA B 1 68 ? -2.26 -18.844 3.475 1 97.12 68 ALA B CA 1
ATOM 1396 C C . ALA B 1 68 ? -1.371 -18.312 2.352 1 97.12 68 ALA B C 1
ATOM 1398 O O . ALA B 1 68 ? -0.155 -18.203 2.518 1 97.12 68 ALA B O 1
ATOM 1399 N N . ASP B 1 69 ? -1.987 -18.062 1.194 1 97.19 69 ASP B N 1
ATOM 1400 C CA . ASP B 1 69 ? -1.252 -17.484 0.074 1 97.19 69 ASP B CA 1
ATOM 1401 C C . ASP B 1 69 ? -0.648 -16.141 0.453 1 97.19 69 ASP B C 1
ATOM 1403 O O . ASP B 1 69 ? 0.493 -15.836 0.093 1 97.19 69 ASP B O 1
ATOM 1407 N N . THR B 1 70 ? -1.411 -15.32 1.163 1 98.62 70 THR B N 1
ATOM 1408 C CA . THR B 1 70 ? -0.958 -14 1.589 1 98.62 70 THR B CA 1
ATOM 1409 C C . THR B 1 70 ? 0.307 -14.109 2.436 1 98.62 70 THR B C 1
ATOM 1411 O O . THR B 1 70 ? 1.252 -13.344 2.252 1 98.62 70 THR B O 1
ATOM 1414 N N . LYS B 1 71 ? 0.363 -15.039 3.287 1 98.44 71 LYS B N 1
ATOM 1415 C CA . LYS B 1 71 ? 1.543 -15.227 4.125 1 98.44 71 LYS B CA 1
ATOM 1416 C C . LYS B 1 71 ? 2.766 -15.57 3.281 1 98.44 71 LYS B C 1
ATOM 1418 O O . LYS B 1 71 ? 3.867 -15.086 3.547 1 98.44 71 LYS B O 1
ATOM 1423 N N . ALA B 1 72 ? 2.535 -16.359 2.307 1 98 72 ALA B N 1
ATOM 1424 C CA . ALA B 1 72 ? 3.633 -16.719 1.41 1 98 72 ALA B CA 1
ATOM 1425 C C . ALA B 1 72 ? 4.137 -15.492 0.646 1 98 72 ALA B C 1
ATOM 1427 O O . ALA B 1 72 ? 5.344 -15.305 0.49 1 98 72 ALA B O 1
ATOM 1428 N N . ILE B 1 73 ? 3.266 -14.656 0.172 1 98.62 73 ILE B N 1
ATOM 1429 C CA . ILE B 1 73 ? 3.631 -13.445 -0.558 1 98.62 73 ILE B CA 1
ATOM 1430 C C . ILE B 1 73 ? 4.363 -12.484 0.374 1 98.62 73 ILE B C 1
ATOM 1432 O O . ILE B 1 73 ? 5.418 -11.953 0.019 1 98.62 73 ILE B O 1
ATOM 1436 N N . LEU B 1 74 ? 3.834 -12.32 1.599 1 98.69 74 LEU B N 1
ATOM 1437 C CA . LEU B 1 74 ? 4.418 -11.391 2.562 1 98.69 74 LEU B CA 1
ATOM 1438 C C . LEU B 1 74 ? 5.836 -11.82 2.936 1 98.69 74 LEU B C 1
ATOM 1440 O O . LEU B 1 74 ? 6.695 -10.969 3.184 1 98.69 74 LEU B O 1
ATOM 1444 N N . ALA B 1 75 ? 6.086 -13.055 2.914 1 97.81 75 ALA B N 1
ATOM 1445 C CA . ALA B 1 75 ? 7.422 -13.547 3.234 1 97.81 75 ALA B CA 1
ATOM 1446 C C . ALA B 1 75 ? 8.445 -13.062 2.217 1 97.81 75 ALA B C 1
ATOM 1448 O O . ALA B 1 75 ? 9.641 -12.961 2.525 1 97.81 75 ALA B O 1
ATOM 1449 N N . THR B 1 76 ? 8.008 -12.758 1.019 1 97.38 76 THR B N 1
ATOM 1450 C CA . THR B 1 76 ? 8.914 -12.273 -0.016 1 97.38 76 THR B CA 1
ATOM 1451 C C . THR B 1 76 ? 9.133 -10.766 0.125 1 97.38 76 THR B C 1
ATOM 1453 O O . THR B 1 76 ? 10.148 -10.242 -0.339 1 97.38 76 THR B O 1
ATOM 1456 N N . LEU B 1 77 ? 8.273 -10.078 0.758 1 97.81 77 LEU B N 1
ATOM 1457 C CA . LEU B 1 77 ? 8.273 -8.617 0.79 1 97.81 77 LEU B CA 1
ATOM 1458 C C . LEU B 1 77 ? 8.844 -8.109 2.107 1 97.81 77 LEU B C 1
ATOM 1460 O O . LEU B 1 77 ? 9.492 -7.059 2.143 1 97.81 77 LEU B O 1
ATOM 1464 N N . VAL B 1 78 ? 8.508 -8.812 3.143 1 97 78 VAL B N 1
ATOM 1465 C CA . VAL B 1 78 ? 8.844 -8.406 4.504 1 97 78 VAL B CA 1
ATOM 1466 C C . VAL B 1 78 ? 9.758 -9.445 5.145 1 97 78 VAL B C 1
ATOM 1468 O O . VAL B 1 78 ? 9.281 -10.438 5.707 1 97 78 VAL B O 1
ATOM 1471 N N . ASP B 1 79 ? 11.078 -9.203 5.078 1 89.62 79 ASP B N 1
ATOM 1472 C CA . ASP B 1 79 ? 12.023 -10.219 5.523 1 89.62 79 ASP B CA 1
ATOM 1473 C C . ASP B 1 79 ? 12.789 -9.758 6.758 1 89.62 79 ASP B C 1
ATOM 1475 O O . ASP B 1 79 ? 13.812 -10.344 7.117 1 89.62 79 ASP B O 1
ATOM 1479 N N . GLY B 1 80 ? 12.375 -8.758 7.395 1 88.25 80 GLY B N 1
ATOM 1480 C CA . GLY B 1 80 ? 13.008 -8.312 8.625 1 88.25 80 GLY B CA 1
ATOM 1481 C C . GLY B 1 80 ? 14.094 -7.277 8.398 1 88.25 80 GLY B C 1
ATOM 1482 O O . GLY B 1 80 ? 14.633 -6.719 9.359 1 88.25 80 GLY B O 1
ATOM 1483 N N . GLN B 1 81 ? 14.547 -7 7.25 1 90.88 81 GLN B N 1
ATOM 1484 C CA . GLN B 1 81 ? 15.609 -6.035 6.957 1 90.88 81 GLN B CA 1
ATOM 1485 C C . GLN B 1 81 ? 15.023 -4.688 6.547 1 90.88 81 GLN B C 1
ATOM 1487 O O . GLN B 1 81 ? 15.758 -3.775 6.16 1 90.88 81 GLN B O 1
ATOM 1492 N N . GLY B 1 82 ? 13.742 -4.539 6.758 1 95.5 82 GLY B N 1
ATOM 1493 C CA . GLY B 1 82 ? 13.055 -3.346 6.285 1 95.5 82 GLY B CA 1
ATOM 1494 C C . GLY B 1 82 ? 12.516 -3.484 4.879 1 95.5 82 GLY B C 1
ATOM 1495 O O . GLY B 1 82 ? 13.047 -4.258 4.074 1 95.5 82 GLY B O 1
ATOM 1496 N N . VAL B 1 83 ? 11.508 -2.816 4.586 1 97.81 83 VAL B N 1
ATOM 1497 C CA . VAL B 1 83 ? 10.867 -2.875 3.273 1 97.81 83 VAL B CA 1
ATOM 1498 C C . VAL B 1 83 ? 11.273 -1.659 2.445 1 97.81 83 VAL B C 1
ATOM 1500 O O . VAL B 1 83 ? 11.172 -0.521 2.906 1 97.81 83 VAL B O 1
ATOM 1503 N N . THR B 1 84 ? 11.773 -1.853 1.226 1 97.31 84 THR B N 1
ATOM 1504 C CA . THR B 1 84 ? 12.211 -0.79 0.33 1 97.31 84 THR B CA 1
ATOM 1505 C C . THR B 1 84 ? 11.031 -0.197 -0.431 1 97.31 84 THR B C 1
ATOM 1507 O O . THR B 1 84 ? 9.938 -0.764 -0.429 1 97.31 84 THR B O 1
ATOM 1510 N N . ALA B 1 85 ? 11.297 0.931 -1.033 1 97.44 85 ALA B N 1
ATOM 1511 C CA . ALA B 1 85 ? 10.258 1.549 -1.859 1 97.44 85 ALA B CA 1
ATOM 1512 C C . ALA B 1 85 ? 9.836 0.618 -2.99 1 97.44 85 ALA B C 1
ATOM 1514 O O . ALA B 1 85 ? 8.648 0.527 -3.312 1 97.44 85 ALA B O 1
ATOM 1515 N N . ALA B 1 86 ? 10.781 -0.106 -3.535 1 96.5 86 ALA B N 1
ATOM 1516 C CA . ALA B 1 86 ? 10.484 -1.04 -4.617 1 96.5 86 ALA B CA 1
ATOM 1517 C C . ALA B 1 86 ? 9.57 -2.164 -4.137 1 96.5 86 ALA B C 1
ATOM 1519 O O . ALA B 1 86 ? 8.625 -2.545 -4.832 1 96.5 86 ALA B O 1
ATOM 1520 N N . GLU B 1 87 ? 9.82 -2.627 -3.008 1 97.75 87 GLU B N 1
ATOM 1521 C CA . GLU B 1 87 ? 9.008 -3.695 -2.43 1 97.75 87 GLU B CA 1
ATOM 1522 C C . GLU B 1 87 ? 7.605 -3.201 -2.09 1 97.75 87 GLU B C 1
ATOM 1524 O O . GLU B 1 87 ? 6.613 -3.867 -2.402 1 97.75 87 GLU B O 1
ATOM 1529 N N . PHE B 1 88 ? 7.492 -2.016 -1.557 1 98.69 88 PHE B N 1
ATOM 1530 C CA . PHE B 1 88 ? 6.18 -1.449 -1.28 1 98.69 88 PHE B CA 1
ATOM 1531 C C . PHE B 1 88 ? 5.41 -1.204 -2.574 1 98.69 88 PHE B C 1
ATOM 1533 O O . PHE B 1 88 ? 4.215 -1.485 -2.654 1 98.69 88 PHE B O 1
ATOM 1540 N N . GLY B 1 89 ? 6.109 -0.653 -3.494 1 98.56 89 GLY B N 1
ATOM 1541 C CA . GLY B 1 89 ? 5.465 -0.483 -4.785 1 98.56 89 GLY B CA 1
ATOM 1542 C C . GLY B 1 89 ? 4.93 -1.78 -5.363 1 98.56 89 GLY B C 1
ATOM 1543 O O . GLY B 1 89 ? 3.842 -1.805 -5.945 1 98.56 89 GLY B O 1
ATOM 1544 N N . THR B 1 90 ? 5.684 -2.824 -5.23 1 98.88 90 THR B N 1
ATOM 1545 C CA . THR B 1 90 ? 5.246 -4.137 -5.688 1 98.88 90 THR B CA 1
ATOM 1546 C C . THR B 1 90 ? 3.988 -4.578 -4.941 1 98.88 90 THR B C 1
ATOM 1548 O O . THR B 1 90 ? 3.07 -5.141 -5.543 1 98.88 90 THR B O 1
ATOM 1551 N N . ALA B 1 91 ? 3.943 -4.312 -3.658 1 98.94 91 ALA B N 1
ATOM 1552 C CA . ALA B 1 91 ? 2.77 -4.656 -2.861 1 98.94 91 ALA B CA 1
ATOM 1553 C C . ALA B 1 91 ? 1.521 -3.961 -3.393 1 98.94 91 ALA B C 1
ATOM 1555 O O . ALA B 1 91 ? 0.442 -4.559 -3.441 1 98.94 91 ALA B O 1
ATOM 1556 N N . PHE B 1 92 ? 1.664 -2.74 -3.764 1 98.94 92 PHE B N 1
ATOM 1557 C CA . PHE B 1 92 ? 0.511 -2.027 -4.301 1 98.94 92 PHE B CA 1
ATOM 1558 C C . PHE B 1 92 ? 0.11 -2.59 -5.66 1 98.94 92 PHE B C 1
ATOM 1560 O O . PHE B 1 92 ? -1.076 -2.635 -5.992 1 98.94 92 PHE B O 1
ATOM 1567 N N . VAL B 1 93 ? 1.048 -3.059 -6.477 1 98.94 93 VAL B N 1
ATOM 1568 C CA . VAL B 1 93 ? 0.721 -3.725 -7.73 1 98.94 93 VAL B CA 1
ATOM 1569 C C . VAL B 1 93 ? -0.086 -4.992 -7.449 1 98.94 93 VAL B C 1
ATOM 1571 O O . VAL B 1 93 ? -1.082 -5.262 -8.125 1 98.94 93 VAL B O 1
ATOM 1574 N N . ILE B 1 94 ? 0.33 -5.695 -6.492 1 98.94 94 ILE B N 1
ATOM 1575 C CA . ILE B 1 94 ? -0.357 -6.934 -6.137 1 98.94 94 ILE B CA 1
ATOM 1576 C C . ILE B 1 94 ? -1.772 -6.617 -5.656 1 98.94 94 ILE B C 1
ATOM 1578 O O . ILE B 1 94 ? -2.734 -7.273 -6.066 1 98.94 94 ILE B O 1
ATOM 1582 N N . LEU B 1 95 ? -1.911 -5.594 -4.867 1 98.88 95 LEU B N 1
ATOM 1583 C CA . LEU B 1 95 ? -3.223 -5.184 -4.379 1 98.88 95 LEU B CA 1
ATOM 1584 C C . LEU B 1 95 ? -4.125 -4.75 -5.527 1 98.88 95 LEU B C 1
ATOM 1586 O O . LEU B 1 95 ? -5.332 -4.988 -5.496 1 98.88 95 LEU B O 1
ATOM 1590 N N . ARG B 1 96 ? -3.557 -4.137 -6.441 1 98.81 96 ARG B N 1
ATOM 1591 C CA . ARG B 1 96 ? -4.305 -3.621 -7.582 1 98.81 96 ARG B CA 1
ATOM 1592 C C . ARG B 1 96 ? -4.75 -4.754 -8.5 1 98.81 96 ARG B C 1
ATOM 1594 O O . ARG B 1 96 ? -5.879 -4.746 -9 1 98.81 96 ARG B O 1
ATOM 1601 N N . ASP B 1 97 ? -3.922 -5.758 -8.727 1 98.56 97 ASP B N 1
ATOM 1602 C CA . ASP B 1 97 ? -4.082 -6.629 -9.883 1 98.56 97 ASP B CA 1
ATOM 1603 C C . ASP B 1 97 ? -4.68 -7.977 -9.477 1 98.56 97 ASP B C 1
ATOM 1605 O O . ASP B 1 97 ? -5.148 -8.734 -10.328 1 98.56 97 ASP B O 1
ATOM 1609 N N . PHE B 1 98 ? -4.648 -8.281 -8.266 1 98.31 98 PHE B N 1
ATOM 1610 C CA . PHE B 1 98 ? -5.125 -9.594 -7.836 1 98.31 98 PHE B CA 1
ATOM 1611 C C . PHE B 1 98 ? -6.316 -9.453 -6.895 1 98.31 98 PHE B C 1
ATOM 1613 O O . PHE B 1 98 ? -6.43 -8.469 -6.168 1 98.31 98 PHE B O 1
ATOM 1620 N N . LYS B 1 99 ? -7.141 -10.414 -6.898 1 97.56 99 LYS B N 1
ATOM 1621 C CA . LYS B 1 99 ? -8.281 -10.492 -5.984 1 97.56 99 LYS B CA 1
ATOM 1622 C C . LYS B 1 99 ? -7.918 -11.273 -4.727 1 97.56 99 LYS B C 1
ATOM 1624 O O . LYS B 1 99 ? -7.238 -12.297 -4.797 1 97.56 99 LYS B O 1
ATOM 1629 N N . PHE B 1 100 ? -8.391 -10.766 -3.617 1 98.31 100 PHE B N 1
ATOM 1630 C CA . PHE B 1 100 ? -8.18 -11.375 -2.309 1 98.31 100 PHE B CA 1
ATOM 1631 C C . PHE B 1 100 ? -9.508 -11.742 -1.66 1 98.31 100 PHE B C 1
ATOM 1633 O O . PHE B 1 100 ? -10.516 -11.062 -1.875 1 98.31 100 PHE B O 1
ATOM 1640 N N . THR B 1 101 ? -9.44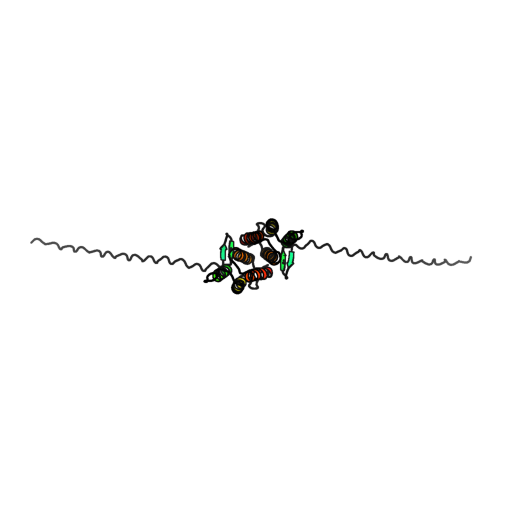5 -12.781 -0.902 1 97.88 101 THR B N 1
ATOM 1641 C CA . THR B 1 101 ? -10.516 -12.852 0.086 1 97.88 101 THR B CA 1
ATOM 1642 C C . THR B 1 101 ? -10.422 -11.688 1.066 1 97.88 101 THR B C 1
ATOM 1644 O O . THR B 1 101 ? -9.352 -11.102 1.247 1 97.88 101 THR B O 1
ATOM 1647 N N . ALA B 1 102 ? -11.516 -11.406 1.743 1 97.94 102 ALA B N 1
ATOM 1648 C CA . ALA B 1 102 ? -11.539 -10.258 2.648 1 97.94 102 ALA B CA 1
ATOM 1649 C C . ALA B 1 102 ? -10.523 -10.43 3.773 1 97.94 102 ALA B C 1
ATOM 1651 O O . ALA B 1 102 ? -9.727 -9.523 4.047 1 97.94 102 ALA B O 1
ATOM 1652 N N . PRO B 1 103 ? -10.469 -11.586 4.469 1 98.56 103 PRO B N 1
ATOM 1653 C CA . PRO B 1 103 ? -9.484 -11.742 5.535 1 98.56 103 PRO B CA 1
ATOM 1654 C C . PRO B 1 103 ? -8.047 -11.68 5.023 1 98.56 103 PRO B C 1
ATOM 1656 O O . PRO B 1 103 ? -7.16 -11.18 5.723 1 98.56 103 PRO B O 1
ATOM 1659 N N . ALA B 1 104 ? -7.781 -12.172 3.871 1 98.75 104 ALA B N 1
ATOM 1660 C CA . ALA B 1 104 ? -6.441 -12.156 3.285 1 98.75 104 ALA B CA 1
ATOM 1661 C C . ALA B 1 104 ? -6 -10.727 2.982 1 98.75 104 ALA B C 1
ATOM 1663 O O . ALA B 1 104 ? -4.855 -10.352 3.258 1 98.75 104 ALA B O 1
ATOM 1664 N N . LYS B 1 105 ? -6.879 -9.984 2.383 1 98.81 105 LYS B N 1
ATOM 1665 C CA . LYS B 1 105 ? -6.582 -8.594 2.064 1 98.81 105 LYS B CA 1
ATOM 1666 C C . LYS B 1 105 ? -6.277 -7.789 3.326 1 98.81 105 LYS B C 1
ATOM 1668 O O . LYS B 1 105 ? -5.34 -6.992 3.352 1 98.81 105 LYS B O 1
ATOM 1673 N N . LYS B 1 106 ? -7.062 -8.031 4.301 1 98.81 106 LYS B N 1
ATOM 1674 C CA . LYS B 1 106 ? -6.828 -7.355 5.578 1 98.81 106 LYS B CA 1
ATOM 1675 C C . LYS B 1 106 ? -5.449 -7.695 6.133 1 98.81 106 LYS B C 1
ATOM 1677 O O . LYS B 1 106 ? -4.723 -6.809 6.586 1 98.81 106 LYS B O 1
ATOM 1682 N N . LEU B 1 107 ? -5.113 -8.914 6.141 1 98.88 107 LEU B N 1
ATOM 1683 C CA . LEU B 1 107 ? -3.807 -9.352 6.625 1 98.88 107 LEU B CA 1
ATOM 1684 C C . LEU B 1 107 ? -2.684 -8.688 5.828 1 98.88 107 LEU B C 1
ATOM 1686 O O . LEU B 1 107 ? -1.692 -8.234 6.402 1 98.88 107 LEU B O 1
ATOM 1690 N N . PHE B 1 108 ? -2.838 -8.672 4.453 1 98.94 108 PHE B N 1
ATOM 1691 C CA . PHE B 1 108 ? -1.844 -8.086 3.559 1 98.94 108 PHE B CA 1
ATOM 1692 C C . PHE B 1 108 ? -1.59 -6.625 3.908 1 98.94 108 PHE B C 1
ATOM 1694 O O . PHE B 1 108 ? -0.442 -6.215 4.094 1 98.94 108 PHE B O 1
ATOM 1701 N N . ILE B 1 109 ? -2.66 -5.883 4.133 1 98.94 109 ILE B N 1
ATOM 1702 C CA . ILE B 1 109 ? -2.576 -4.453 4.418 1 98.94 109 ILE B CA 1
ATOM 1703 C C . ILE B 1 109 ? -2.035 -4.238 5.828 1 98.94 109 ILE B C 1
ATOM 1705 O O . ILE B 1 109 ? -1.165 -3.389 6.039 1 98.94 109 ILE B O 1
ATOM 1709 N N . GLN B 1 110 ? -2.465 -5.012 6.75 1 98.88 110 GLN B N 1
ATOM 1710 C CA . GLN B 1 110 ? -2.029 -4.867 8.133 1 98.88 110 GLN B CA 1
ATOM 1711 C C . GLN B 1 110 ? -0.524 -5.09 8.266 1 98.88 110 GLN B C 1
ATOM 1713 O O . GLN B 1 110 ? 0.175 -4.293 8.891 1 98.88 110 GLN B O 1
ATOM 1718 N N . GLU B 1 111 ? -0.021 -6.113 7.715 1 98.69 111 GLU B N 1
ATOM 1719 C CA . GLU B 1 111 ? 1.394 -6.457 7.832 1 98.69 111 GLU B CA 1
ATOM 1720 C C . GLU B 1 111 ? 2.273 -5.406 7.164 1 98.69 111 GLU B C 1
ATOM 1722 O O . GLU B 1 111 ? 3.336 -5.055 7.688 1 98.69 111 GLU B O 1
ATOM 1727 N N . LEU B 1 112 ? 1.817 -4.914 6.023 1 98.88 112 LEU B N 1
ATOM 1728 C CA . LEU B 1 112 ? 2.6 -3.904 5.324 1 98.88 112 LEU B CA 1
ATOM 1729 C C . LEU B 1 112 ? 2.533 -2.564 6.051 1 98.88 112 LEU B C 1
ATOM 1731 O O . LEU B 1 112 ? 3.502 -1.803 6.047 1 98.88 112 LEU B O 1
ATOM 1735 N N . ALA B 1 113 ? 1.433 -2.254 6.676 1 98.69 113 ALA B N 1
ATOM 1736 C CA . ALA B 1 113 ? 1.308 -1.05 7.492 1 98.69 113 ALA B CA 1
ATOM 1737 C C . ALA B 1 113 ? 2.252 -1.101 8.688 1 98.69 113 ALA B C 1
ATOM 1739 O O . ALA B 1 113 ? 2.756 -0.067 9.133 1 98.69 113 ALA B O 1
ATOM 1740 N N . LEU B 1 114 ? 2.508 -2.27 9.172 1 98.25 114 LEU B N 1
ATOM 1741 C CA . LEU B 1 114 ? 3.34 -2.459 10.359 1 98.25 114 LEU B CA 1
ATOM 1742 C C . LEU B 1 114 ? 4.812 -2.559 9.977 1 98.25 114 LEU B C 1
ATOM 1744 O O . LEU B 1 114 ? 5.688 -2.457 10.844 1 98.25 114 LEU B O 1
ATOM 1748 N N . ALA B 1 115 ? 5.094 -2.754 8.727 1 97.94 115 ALA B N 1
ATOM 1749 C CA . ALA B 1 115 ? 6.453 -3.047 8.281 1 97.94 115 ALA B CA 1
ATOM 1750 C C . ALA B 1 115 ? 7.355 -1.829 8.445 1 97.94 115 ALA B C 1
ATOM 1752 O O . ALA B 1 115 ? 6.93 -0.694 8.219 1 97.94 115 ALA B O 1
ATOM 1753 N N . GLN B 1 116 ? 8.586 -2.053 8.703 1 95.56 116 GLN B N 1
ATOM 1754 C CA . GLN B 1 116 ? 9.586 -1.002 8.828 1 95.56 116 GLN B CA 1
ATOM 1755 C C . GLN B 1 116 ? 10.133 -0.593 7.457 1 95.56 116 GLN B C 1
ATOM 1757 O O . GLN B 1 116 ? 10.703 -1.416 6.738 1 95.56 116 GLN B O 1
ATOM 1762 N N . PRO B 1 117 ? 9.883 0.688 7.199 1 96.12 117 PRO B N 1
ATOM 1763 C CA . PRO B 1 117 ? 10.523 1.141 5.961 1 96.12 117 PRO B CA 1
ATOM 1764 C C . PRO B 1 117 ? 12.047 1.143 6.051 1 96.12 117 PRO B C 1
ATOM 1766 O O . PRO B 1 117 ? 12.609 1.485 7.094 1 96.12 117 PRO B O 1
ATOM 1769 N N . GLN B 1 118 ? 12.578 0.706 4.938 1 91.94 118 GLN B N 1
ATOM 1770 C CA . GLN B 1 118 ? 14.031 0.733 4.918 1 91.94 118 GLN B CA 1
ATOM 1771 C C . GLN B 1 118 ? 14.555 2.168 4.914 1 91.94 118 GLN B C 1
ATOM 1773 O O . GLN B 1 118 ? 14.008 3.031 4.227 1 91.94 118 GLN B O 1
ATOM 1778 N N . ALA B 1 119 ? 15.562 2.549 5.707 1 78.19 119 ALA B N 1
ATOM 1779 C CA . ALA B 1 119 ? 16.125 3.881 5.934 1 78.19 119 ALA B CA 1
ATOM 1780 C C . ALA B 1 119 ? 16.75 4.438 4.66 1 78.19 119 ALA B C 1
ATOM 1782 O O . ALA B 1 119 ? 17.25 3.682 3.83 1 78.19 119 ALA B O 1
#

pLDDT: mean 80.08, std 25.16, range [32.16, 98.94]